Protein AF-0000000079812192 (afdb_homodimer)

Secondary structure (DSSP, 8-state):
--HHHHHHHHHHHHHT-HHHHHHHHHTT--TT---GGGG--HHHHHHHHT-HHHHHHHHHTT--TT--BTTTTB-HHHHHHHTT-HHHHHHHHHTT---S-------THHHHS--/--HHHHHHHHHHHHHT-HHHHHHHHHTT--TT---GGGG--HHHHHHHHT-HHHHHHHHHTT--TT--BTTTTB-HHHHHHHTT-HHHHHHHHHTT-----------THHHHS--

InterPro domains:
  IPR002110 Ankyrin repeat [PF12796] (9-97)
  IPR002110 Ankyrin repeat [PS50088] (41-70)
  IPR002110 Ankyrin repeat [PS50088] (72-97)
  IPR002110 Ankyrin repeat [SM00248] (4-33)
  IPR002110 Ankyrin repeat [SM00248] (38-67)
  IPR002110 Ankyrin repeat [SM00248] (72-102)
  IPR036770 Ankyrin repeat-containing domain superfamily [G3DSA:1.25.40.20] (6-108)
  IPR036770 Ankyrin repeat-containing domain superfamily [SSF48403] (5-97)

Sequence (230 aa):
MSAGDWKDLYAAASAGDLARVRYHISAGVDPNYQHPEVLCTPLVASLVQGHDAVARYLLEHGADPHLLSEFDGLTPLQAALRHGRGELAALLRSRGARDVPPPRRVAAWRRWLPLMSAGDWKDLYAAASAGDLARVRYHISAGVDPNYQHPEVLCTPLVASLVQGHDAVARYLLEHGADPHLLSEFDGLTPLQAALRHGRGELAALLRSRGARDVPPPRRVAAWRRWLPL

Solvent-accessible surface area (backbone atoms only — not comparable to full-atom values): 12339 Å² total; per-residue (Å²): 139,56,74,69,49,46,54,52,31,34,51,22,24,54,67,47,37,49,70,54,32,50,51,37,48,73,71,62,44,60,58,67,56,51,50,52,73,25,31,40,28,31,52,39,40,5,37,66,66,62,22,60,70,40,30,52,50,35,55,73,66,70,35,58,55,65,53,62,13,49,49,74,70,30,30,36,39,46,30,14,58,74,63,65,33,61,69,59,31,51,51,31,43,76,71,64,32,62,90,54,84,64,71,78,72,64,57,65,55,62,72,68,45,77,128,138,56,74,68,51,43,54,52,30,34,52,22,24,54,67,47,38,49,69,54,32,52,50,37,49,74,71,62,45,60,57,67,55,49,49,55,72,24,32,41,28,33,51,39,40,5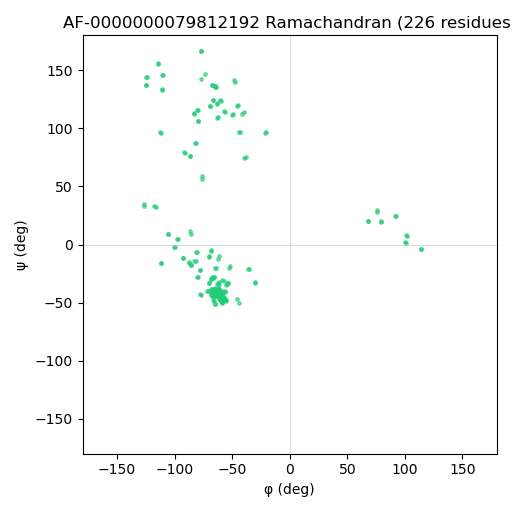,37,65,66,64,22,60,70,40,30,52,49,36,55,74,66,70,34,57,53,65,53,60,12,50,50,75,70,28,31,37,40,47,29,15,59,75,62,65,34,62,70,60,31,51,52,30,42,74,72,65,34,64,91,54,83,66,70,77,72,62,58,64,54,63,70,68,45,77,127

Organism: NCBI:txid164759

Nearest PDB structures (foldseek):
  4g8k-assembly1_A  TM=5.930E-01  e=9.928E-04  Homo sapiens
  4g8l-assembly4_D  TM=5.914E-01  e=1.412E-03  Homo sapiens
  4g8l-assembly2_B  TM=5.915E-01  e=2.009E-03  Homo sapiens
  4g8l-assembly3_C  TM=5.915E-01  e=2.396E-03  Homo sapiens
  4g8l-assembly1_A  TM=5.914E-01  e=2.857E-03  Homo sapiens

Structure (mmCIF, N/CA/C/O backbone):
data_AF-0000000079812192-model_v1
#
loop_
_entity.id
_entity.type
_entity.pdbx_description
1 polymer 'Ankyrin repeat protein'
#
loop_
_atom_site.group_PDB
_atom_site.id
_atom_site.type_symbol
_atom_site.label_atom_id
_atom_site.label_alt_id
_atom_site.label_comp_id
_atom_site.label_asym_id
_atom_site.label_entity_id
_atom_site.label_seq_id
_atom_site.pdbx_PDB_ins_code
_atom_site.Cartn_x
_atom_site.Cartn_y
_atom_site.Cartn_z
_atom_site.occupancy
_atom_site.B_iso_or_equiv
_atom_site.auth_seq_id
_atom_site.auth_comp_id
_atom_site.auth_asym_id
_atom_site.auth_atom_id
_atom_site.pdbx_PDB_model_num
ATOM 1 N N . MET A 1 1 ? -9.969 -12.516 11.672 1 35.56 1 MET A N 1
ATOM 2 C CA . MET A 1 1 ? -8.797 -13.102 11.031 1 35.56 1 MET A CA 1
ATOM 3 C C . MET A 1 1 ? -7.836 -12.023 10.555 1 35.56 1 MET A C 1
ATOM 5 O O . MET A 1 1 ? -8.156 -11.258 9.633 1 35.56 1 MET A O 1
ATOM 9 N N . SER A 1 2 ? -6.879 -11.562 11.398 1 48.31 2 SER A N 1
ATOM 10 C CA . SER A 1 2 ? -6.16 -10.305 11.562 1 48.31 2 SER A CA 1
ATOM 11 C C . SER A 1 2 ? -5.121 -10.117 10.461 1 48.31 2 SER A C 1
ATOM 13 O O . SER A 1 2 ? -4.73 -11.086 9.797 1 48.31 2 SER A O 1
ATOM 15 N N . ALA A 1 3 ? -4.855 -8.867 10.016 1 53.5 3 ALA A N 1
ATOM 16 C CA . ALA A 1 3 ? -3.748 -8.359 9.203 1 53.5 3 ALA A CA 1
ATOM 17 C C . ALA A 1 3 ? -2.479 -9.172 9.445 1 53.5 3 ALA A C 1
ATOM 19 O O . ALA A 1 3 ? -1.693 -9.398 8.523 1 53.5 3 ALA A O 1
ATOM 20 N N . GLY A 1 4 ? -2.334 -9.664 10.672 1 59.69 4 GLY A N 1
ATOM 21 C CA . GLY A 1 4 ? -1.23 -10.531 11.039 1 59.69 4 GLY A CA 1
ATOM 22 C C . GLY A 1 4 ? -1.162 -11.797 10.203 1 59.69 4 GLY A C 1
ATOM 23 O O . GLY A 1 4 ? -0.085 -12.188 9.75 1 59.69 4 GLY A O 1
ATOM 24 N N . ASP A 1 5 ? -2.348 -12.281 9.734 1 80.75 5 ASP A N 1
ATOM 25 C CA . ASP A 1 5 ? -2.41 -13.555 9.016 1 80.75 5 ASP A CA 1
ATOM 26 C C . ASP A 1 5 ? -1.997 -13.375 7.559 1 80.75 5 ASP A C 1
ATOM 28 O O . ASP A 1 5 ? -1.234 -14.188 7.023 1 80.75 5 ASP A O 1
ATOM 32 N N . TRP A 1 6 ? -2.219 -12.289 7.137 1 80.38 6 TRP A N 1
ATOM 33 C CA . TRP A 1 6 ? -1.867 -12.07 5.738 1 80.38 6 TRP A CA 1
ATOM 34 C C . TRP A 1 6 ? -0.365 -11.859 5.582 1 80.38 6 TRP A C 1
ATOM 36 O O . TRP A 1 6 ? 0.247 -12.383 4.645 1 80.38 6 TRP A O 1
ATOM 46 N N . LYS A 1 7 ? 0.157 -11.07 6.527 1 81.56 7 LYS A N 1
ATOM 47 C CA . LYS A 1 7 ? 1.595 -10.82 6.484 1 81.56 7 LYS A CA 1
ATOM 48 C C . LYS A 1 7 ? 2.383 -12.125 6.52 1 81.56 7 LYS A C 1
ATOM 50 O O . LYS A 1 7 ? 3.379 -12.281 5.809 1 81.56 7 LYS A O 1
ATOM 55 N N . ASP A 1 8 ? 1.913 -12.969 7.301 1 87.94 8 ASP A N 1
ATOM 56 C CA . ASP A 1 8 ? 2.557 -14.273 7.395 1 87.94 8 ASP A CA 1
ATOM 57 C C . ASP A 1 8 ? 2.373 -15.07 6.102 1 87.94 8 ASP A C 1
ATOM 59 O O . ASP A 1 8 ? 3.291 -15.758 5.656 1 87.94 8 ASP A O 1
ATOM 63 N N . LEU A 1 9 ? 1.203 -15.031 5.527 1 91.94 9 LEU A N 1
ATOM 64 C CA . LEU A 1 9 ? 0.955 -15.688 4.25 1 91.94 9 LEU A CA 1
ATOM 65 C C . LEU A 1 9 ? 1.871 -15.133 3.164 1 91.94 9 LEU A C 1
ATOM 67 O O . LEU A 1 9 ? 2.484 -15.898 2.414 1 91.94 9 LEU A O 1
ATOM 71 N N . TYR A 1 10 ? 1.951 -13.789 3.166 1 89.19 10 TYR A N 1
ATOM 72 C CA . TYR A 1 10 ? 2.811 -13.156 2.172 1 89.19 10 TYR A CA 1
ATOM 73 C C . TYR A 1 10 ? 4.262 -13.594 2.35 1 89.19 10 TYR A C 1
ATOM 75 O O . TYR A 1 10 ? 4.93 -13.953 1.377 1 89.19 10 TYR A O 1
ATOM 83 N N . ALA A 1 11 ? 4.738 -13.57 3.537 1 89.38 11 ALA A N 1
ATOM 84 C CA . ALA A 1 11 ? 6.105 -13.992 3.836 1 89.38 11 ALA A CA 1
ATOM 85 C C . ALA A 1 11 ? 6.336 -15.438 3.402 1 89.38 11 ALA A C 1
ATOM 87 O O . ALA A 1 11 ? 7.375 -15.758 2.814 1 89.38 11 ALA A O 1
ATOM 88 N N . ALA A 1 12 ? 5.457 -16.297 3.682 1 95.88 12 ALA A N 1
ATOM 89 C CA . ALA A 1 12 ? 5.551 -17.703 3.299 1 95.88 12 ALA A CA 1
ATOM 90 C C . ALA A 1 12 ? 5.617 -17.844 1.781 1 95.88 12 ALA A C 1
ATOM 92 O O . ALA A 1 12 ? 6.441 -18.609 1.262 1 95.88 12 ALA A O 1
ATOM 93 N N . ALA A 1 13 ? 4.77 -17.141 1.099 1 96.12 13 ALA A N 1
ATOM 94 C CA . ALA A 1 13 ? 4.73 -17.188 -0.361 1 96.12 13 ALA A CA 1
ATOM 95 C C . ALA A 1 13 ? 6.035 -16.672 -0.964 1 96.12 13 ALA A C 1
ATOM 97 O O . ALA A 1 13 ? 6.566 -17.266 -1.907 1 96.12 13 ALA A O 1
ATOM 98 N N . SER A 1 14 ? 6.5 -15.609 -0.385 1 93.44 14 SER A N 1
ATOM 99 C CA . SER A 1 14 ? 7.742 -15.008 -0.854 1 93.44 14 SER A CA 1
ATOM 100 C C . SER A 1 14 ? 8.93 -15.938 -0.624 1 93.44 14 SER A C 1
ATOM 102 O O . SER A 1 14 ? 9.883 -15.945 -1.408 1 93.44 14 SER A O 1
ATOM 104 N N . ALA A 1 15 ? 8.781 -16.734 0.373 1 95.69 15 ALA A N 1
ATOM 105 C CA . ALA A 1 15 ? 9.859 -17.641 0.746 1 95.69 15 ALA A CA 1
ATOM 106 C C . ALA A 1 15 ? 9.703 -19 0.061 1 95.69 15 ALA A C 1
ATOM 108 O O . ALA A 1 15 ? 10.602 -19.844 0.128 1 95.69 15 ALA A O 1
ATOM 109 N N . GLY A 1 16 ? 8.633 -19.203 -0.483 1 97.38 16 GLY A N 1
ATOM 110 C CA . GLY A 1 16 ? 8.367 -20.469 -1.131 1 97.38 16 GLY A CA 1
ATOM 111 C C . GLY A 1 16 ? 7.992 -21.578 -0.154 1 97.38 16 GLY A C 1
ATOM 112 O O . GLY A 1 16 ? 8.172 -22.766 -0.448 1 97.38 16 GLY A O 1
ATOM 113 N N . ASP A 1 17 ? 7.578 -21.219 0.995 1 97.81 17 ASP A N 1
ATOM 114 C CA . ASP A 1 17 ? 7.168 -22.188 2.008 1 97.81 17 ASP A CA 1
ATOM 115 C C . ASP A 1 17 ? 5.734 -22.656 1.771 1 97.81 17 ASP A C 1
ATOM 117 O O . ASP A 1 17 ? 4.801 -22.156 2.404 1 97.81 17 ASP A O 1
ATOM 121 N N . LEU A 1 18 ? 5.602 -23.688 0.956 1 98.38 18 LEU A N 1
ATOM 122 C CA . LEU A 1 18 ? 4.285 -24.156 0.546 1 98.38 18 LEU A CA 1
ATOM 123 C C . LEU A 1 18 ? 3.482 -24.641 1.749 1 98.38 18 LEU A C 1
ATOM 125 O O . LEU A 1 18 ? 2.271 -24.422 1.823 1 98.38 18 LEU A O 1
ATOM 129 N N . ALA A 1 19 ? 4.156 -25.297 2.686 1 98.25 19 ALA A N 1
ATOM 130 C CA . ALA A 1 19 ? 3.471 -25.812 3.869 1 98.25 19 ALA A CA 1
ATOM 131 C C . ALA A 1 19 ? 2.82 -24.688 4.66 1 98.25 19 ALA A C 1
ATOM 133 O O . ALA A 1 19 ? 1.667 -24.797 5.082 1 98.25 19 ALA A O 1
ATOM 134 N N . ARG A 1 20 ? 3.451 -23.656 4.828 1 97.69 20 ARG A N 1
ATOM 135 C CA . ARG A 1 20 ? 2.918 -22.516 5.559 1 97.69 20 ARG A CA 1
ATOM 136 C C . ARG A 1 20 ? 1.834 -21.812 4.754 1 97.69 20 ARG A C 1
ATOM 138 O O . ARG A 1 20 ? 0.849 -21.328 5.316 1 97.69 20 ARG A O 1
ATOM 145 N N . VAL A 1 21 ? 2.01 -21.672 3.484 1 97.81 21 VAL A N 1
ATOM 146 C CA . VAL A 1 21 ? 0.978 -21.094 2.629 1 97.81 21 VAL A CA 1
ATOM 147 C C . VAL A 1 21 ? -0.31 -21.906 2.756 1 97.81 21 VAL A C 1
ATOM 149 O O . VAL A 1 21 ? -1.388 -21.344 2.961 1 97.81 21 VAL A O 1
ATOM 152 N N . ARG A 1 22 ? -0.156 -23.25 2.699 1 97.81 22 ARG A N 1
ATOM 153 C CA . ARG A 1 22 ? -1.307 -24.141 2.844 1 97.81 22 ARG A CA 1
ATOM 154 C C . ARG A 1 22 ? -2.006 -23.906 4.18 1 97.81 22 ARG A C 1
ATOM 156 O O . ARG A 1 22 ? -3.234 -23.859 4.242 1 97.81 22 ARG A O 1
ATOM 163 N N . TYR A 1 23 ? -1.267 -23.797 5.168 1 96.94 23 TYR A N 1
ATOM 164 C CA . TYR A 1 23 ? -1.799 -23.578 6.508 1 96.94 23 TYR A CA 1
ATOM 165 C C . TYR A 1 23 ? -2.637 -22.297 6.559 1 96.94 23 TYR A C 1
ATOM 167 O O . TYR A 1 23 ? -3.781 -22.328 7.02 1 96.94 23 TYR A O 1
ATOM 175 N N . HIS A 1 24 ? -2.146 -21.203 6.066 1 96.5 24 HIS A N 1
ATOM 176 C CA . HIS A 1 24 ? -2.824 -19.906 6.137 1 96.5 24 HIS A CA 1
ATOM 177 C C . HIS A 1 24 ? -4.086 -19.906 5.277 1 96.5 24 HIS A C 1
ATOM 179 O O . HIS A 1 24 ? -5.113 -19.359 5.684 1 96.5 24 HIS A O 1
ATOM 185 N N . ILE A 1 25 ? -4.039 -20.547 4.094 1 96.19 25 ILE A N 1
ATOM 186 C CA . ILE A 1 25 ? -5.207 -20.594 3.217 1 96.19 25 ILE A CA 1
ATOM 187 C C . ILE A 1 25 ? -6.301 -21.438 3.871 1 96.19 25 ILE A C 1
ATOM 189 O O . ILE A 1 25 ? -7.465 -21.047 3.898 1 96.19 25 ILE A O 1
ATOM 193 N N . SER A 1 26 ? -5.828 -22.5 4.434 1 95.56 26 SER A N 1
ATOM 194 C CA . SER A 1 26 ? -6.781 -23.391 5.09 1 95.56 26 SER A CA 1
ATOM 195 C C . SER A 1 26 ? -7.402 -22.734 6.316 1 95.56 26 SER A C 1
ATOM 197 O O . SER A 1 26 ? -8.539 -23.031 6.676 1 95.56 26 SER A O 1
ATOM 199 N N . ALA A 1 27 ? -6.668 -21.844 6.902 1 95.06 27 ALA A N 1
ATOM 200 C CA . ALA A 1 27 ? -7.129 -21.109 8.078 1 95.06 27 ALA A CA 1
ATOM 201 C C . ALA A 1 27 ? -8.039 -19.953 7.691 1 95.06 27 ALA A C 1
ATOM 203 O O . ALA A 1 27 ? -8.562 -19.25 8.555 1 95.06 27 ALA A O 1
ATOM 204 N N . GLY A 1 28 ? -8.164 -19.719 6.391 1 94 28 GLY A N 1
ATOM 205 C CA . GLY A 1 28 ? -9.141 -18.75 5.918 1 94 28 GLY A CA 1
ATOM 206 C C . GLY A 1 28 ? -8.523 -17.406 5.562 1 94 28 GLY A C 1
ATOM 207 O O . GLY A 1 28 ? -9.234 -16.438 5.316 1 94 28 GLY A O 1
ATOM 208 N N . VAL A 1 29 ? -7.254 -17.344 5.57 1 91.62 29 VAL A N 1
ATOM 209 C CA . VAL A 1 29 ? -6.602 -16.094 5.184 1 91.62 29 VAL A CA 1
ATOM 210 C C . VAL A 1 29 ? -6.898 -15.789 3.717 1 91.62 29 VAL A C 1
ATOM 212 O O . VAL A 1 29 ? -6.777 -16.672 2.857 1 91.62 29 VAL A O 1
ATOM 215 N N . ASP A 1 30 ? -7.242 -14.516 3.381 1 88.81 30 ASP A N 1
ATOM 216 C CA . ASP A 1 30 ? -7.547 -14.094 2.02 1 88.81 30 ASP A CA 1
ATOM 217 C C . ASP A 1 30 ? -6.27 -13.773 1.245 1 88.81 30 ASP A C 1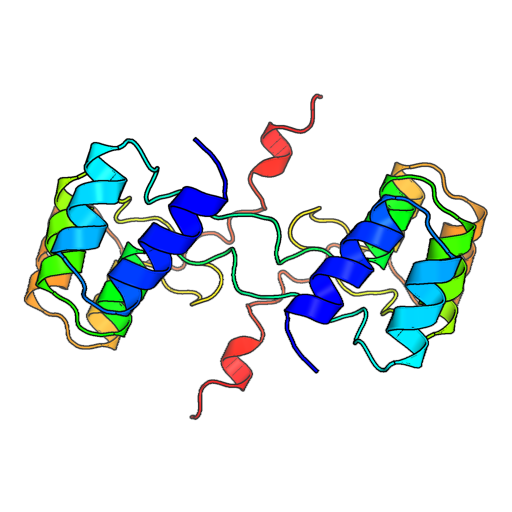
ATOM 219 O O . ASP A 1 30 ? -5.574 -12.805 1.56 1 88.81 30 ASP A O 1
ATOM 223 N N . PRO A 1 31 ? -5.945 -14.539 0.267 1 92 31 PRO A N 1
ATOM 224 C CA . PRO A 1 31 ? -4.711 -14.281 -0.481 1 92 31 PRO A CA 1
ATOM 225 C C . PRO A 1 31 ? -4.789 -13.016 -1.33 1 92 31 PRO A C 1
ATOM 227 O O . PRO A 1 31 ? -3.773 -12.555 -1.856 1 92 31 PRO A O 1
ATOM 230 N N . ASN A 1 32 ? -5.957 -12.43 -1.466 1 87.94 32 ASN A N 1
ATOM 231 C CA . ASN A 1 32 ? -6.145 -11.25 -2.305 1 87.94 32 ASN A CA 1
ATOM 232 C C . ASN A 1 32 ? -6.188 -9.977 -1.475 1 87.94 32 ASN A C 1
ATOM 234 O O . ASN A 1 32 ? -6.363 -8.883 -2.018 1 87.94 32 ASN A O 1
ATOM 238 N N . TYR A 1 33 ? -6.094 -10.227 -0.197 1 79 33 TYR A N 1
ATOM 239 C CA . TYR A 1 33 ? -6.086 -9.062 0.683 1 79 33 TYR A CA 1
ATOM 240 C C . TYR A 1 33 ? -4.871 -8.188 0.418 1 79 33 TYR A C 1
ATOM 242 O O . TYR A 1 33 ? -3.756 -8.688 0.255 1 79 33 TYR A O 1
ATOM 250 N N . GLN A 1 34 ? -5.031 -6.957 0.081 1 70.25 34 GLN A N 1
ATOM 251 C CA . GLN A 1 34 ? -3.967 -5.965 -0.024 1 70.25 34 GLN A CA 1
ATOM 252 C C . GLN A 1 34 ? -4.105 -4.891 1.05 1 70.25 34 GLN A C 1
ATOM 254 O O . GLN A 1 34 ? -5.051 -4.098 1.021 1 70.25 34 GLN A O 1
ATOM 259 N N . HIS A 1 35 ? -3.332 -5.18 2.066 1 57.72 35 HIS A N 1
ATOM 260 C CA . HIS A 1 35 ? -3.436 -4.27 3.203 1 57.72 35 HIS A CA 1
ATOM 261 C C . HIS A 1 35 ? -3.141 -2.834 2.787 1 57.72 35 HIS A C 1
ATOM 263 O O . HIS A 1 35 ? -2.129 -2.566 2.135 1 57.72 35 HIS A O 1
ATOM 269 N N . PRO A 1 36 ? -4.125 -1.995 2.877 1 51.78 36 PRO A N 1
ATOM 270 C CA . PRO A 1 36 ? -3.973 -0.584 2.514 1 51.78 36 PRO A CA 1
ATOM 271 C C . PRO A 1 36 ? -2.947 0.141 3.381 1 51.78 36 PRO A C 1
ATOM 273 O O . PRO A 1 36 ? -2.562 1.272 3.074 1 51.78 36 PRO A O 1
ATOM 276 N N . GLU A 1 37 ? -2.59 -0.527 4.426 1 49.88 37 GLU A N 1
ATOM 277 C CA . GLU A 1 37 ? -1.915 0.327 5.398 1 49.88 37 GLU A CA 1
ATOM 278 C C . GLU A 1 37 ? -0.881 1.223 4.723 1 49.88 37 GLU A C 1
ATOM 280 O O . GLU A 1 37 ? -0.742 2.396 5.074 1 49.88 37 GLU A O 1
ATOM 285 N N . VAL A 1 38 ? -0.004 0.677 3.814 1 53.16 38 VAL A N 1
ATOM 286 C CA . VAL A 1 38 ? 1.339 1.219 3.631 1 53.16 38 VAL A CA 1
ATOM 287 C C . VAL A 1 38 ? 1.3 2.373 2.633 1 53.16 38 VAL A C 1
ATOM 289 O O . VAL A 1 38 ? 2.289 3.09 2.465 1 53.16 38 VAL A O 1
ATOM 292 N N . LEU A 1 39 ? 0.104 2.795 2.271 1 65.69 39 LEU A N 1
ATOM 293 C CA . LEU A 1 39 ? 0.185 3.873 1.292 1 65.69 39 LEU A CA 1
ATOM 294 C C . LEU A 1 39 ? -0.428 5.156 1.844 1 65.69 39 LEU A C 1
ATOM 296 O O . LEU A 1 39 ? -0.996 5.949 1.092 1 65.69 39 LEU A O 1
ATOM 300 N N . CYS A 1 40 ? -0.226 5.273 3.236 1 76.56 40 CYS A N 1
ATOM 301 C CA . CYS A 1 40 ? -0.717 6.496 3.861 1 76.56 40 CYS A CA 1
ATOM 302 C C . CYS A 1 40 ? 0.436 7.332 4.406 1 76.56 40 CYS A C 1
ATOM 304 O O . CYS A 1 40 ? 1.497 6.793 4.73 1 76.56 40 CYS A O 1
ATOM 306 N N . THR A 1 41 ? 0.167 8.602 4.523 1 87.44 41 THR A N 1
ATOM 307 C CA . THR A 1 41 ? 1.155 9.469 5.156 1 87.44 41 THR A CA 1
ATOM 308 C C . THR A 1 41 ? 0.65 9.969 6.508 1 87.44 41 THR A C 1
ATOM 310 O O . THR A 1 41 ? -0.541 10.242 6.664 1 87.44 41 THR A O 1
ATOM 313 N N . PRO A 1 42 ? 1.561 10.125 7.434 1 92.5 42 PRO A N 1
ATOM 314 C CA . PRO A 1 42 ? 1.168 10.727 8.711 1 92.5 42 PRO A CA 1
ATOM 315 C C . PRO A 1 42 ? 0.457 12.07 8.539 1 92.5 42 PRO A C 1
ATOM 317 O O . PRO A 1 42 ? -0.469 12.383 9.297 1 92.5 42 PRO A O 1
ATOM 320 N N . LEU A 1 43 ? 0.79 12.859 7.562 1 96.12 43 LEU A N 1
ATOM 321 C CA . LEU A 1 43 ? 0.181 14.164 7.336 1 96.12 43 LEU A CA 1
ATOM 322 C C . LEU A 1 43 ? -1.299 14.023 6.996 1 96.12 43 LEU A C 1
ATOM 324 O O . LEU A 1 43 ? -2.15 14.625 7.656 1 96.12 43 LEU A O 1
ATOM 328 N N . VAL A 1 44 ? -1.548 13.18 6.043 1 94.12 44 VAL A N 1
ATOM 329 C CA . VAL A 1 44 ? -2.941 13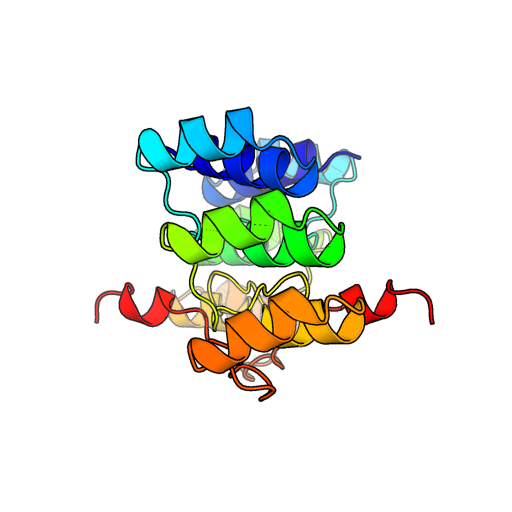.016 5.641 1 94.12 44 VAL A CA 1
ATOM 330 C C . VAL A 1 44 ? -3.738 12.398 6.785 1 94.12 44 VAL A C 1
ATOM 332 O O . VAL A 1 44 ? -4.871 12.805 7.055 1 94.12 44 VAL A O 1
ATOM 335 N N . ALA A 1 45 ? -3.143 11.453 7.418 1 92.44 45 ALA A N 1
ATOM 336 C CA . ALA A 1 45 ? -3.814 10.844 8.562 1 92.44 45 ALA A CA 1
ATOM 337 C C . ALA A 1 45 ? -4.199 11.906 9.594 1 92.44 45 ALA A C 1
ATOM 339 O O . ALA A 1 45 ? -5.316 11.898 10.109 1 92.44 45 ALA A O 1
ATOM 340 N N . SER A 1 46 ? -3.318 12.789 9.961 1 97 46 SER A N 1
ATOM 341 C CA . SER A 1 46 ? -3.578 13.844 10.938 1 97 46 SER A CA 1
ATOM 342 C C . SER A 1 46 ? -4.68 14.781 10.461 1 97 46 SER A C 1
ATOM 344 O O . SER A 1 46 ? -5.516 15.227 11.25 1 97 46 SER A O 1
ATOM 346 N N . LEU A 1 47 ? -4.738 15.094 9.18 1 97 47 LEU A N 1
ATOM 347 C CA . LEU A 1 47 ? -5.738 15.984 8.594 1 97 47 LEU A CA 1
ATOM 348 C C . LEU A 1 47 ? -7.125 15.352 8.641 1 97 47 LEU A C 1
ATOM 350 O O . LEU A 1 47 ? -8.102 16.016 8.992 1 97 47 LEU A O 1
ATOM 354 N N . VAL A 1 48 ? -7.105 14.133 8.297 1 94.69 48 VAL A N 1
ATOM 355 C CA . VAL A 1 48 ? -8.367 13.398 8.258 1 94.69 48 VAL A CA 1
ATOM 356 C C . VAL A 1 48 ? -8.938 13.281 9.664 1 94.69 48 VAL A C 1
ATOM 358 O O . VAL A 1 48 ? -10.148 13.445 9.867 1 94.69 48 VAL A O 1
ATOM 361 N N . GLN A 1 49 ? -8.062 13.07 10.633 1 95.25 49 GLN A N 1
ATOM 362 C CA . GLN A 1 49 ? -8.492 12.82 12.008 1 95.25 49 GLN A CA 1
ATOM 363 C C . GLN A 1 49 ? -8.719 14.125 12.766 1 95.25 49 GLN A C 1
ATOM 365 O O . GLN A 1 49 ? -9.289 14.125 13.859 1 95.25 49 GLN A O 1
ATOM 370 N N . GLY A 1 50 ? -8.164 15.219 12.242 1 96.44 50 GLY A N 1
ATOM 371 C CA . GLY A 1 50 ? -8.406 16.516 12.852 1 96.44 50 GLY A CA 1
ATOM 372 C C . GLY A 1 50 ? -7.355 16.891 13.891 1 96.44 50 GLY A C 1
ATOM 373 O O . GLY A 1 50 ? -7.652 17.609 14.844 1 96.44 50 GLY A O 1
ATOM 374 N N . HIS A 1 51 ? -6.23 16.359 13.789 1 97.94 51 HIS A N 1
ATOM 375 C CA . HIS A 1 51 ? -5.121 16.719 14.672 1 97.94 51 HIS A CA 1
ATOM 376 C C . HIS A 1 51 ? -4.281 17.844 14.078 1 97.94 51 HIS A C 1
ATOM 378 O O . HIS A 1 51 ? -3.189 17.594 13.555 1 97.94 51 HIS A O 1
ATOM 384 N N . ASP A 1 52 ? -4.801 19.047 14.234 1 97.94 52 ASP A N 1
ATOM 385 C CA . ASP A 1 52 ? -4.238 20.203 13.555 1 97.94 52 ASP A CA 1
ATOM 386 C C . ASP A 1 52 ? -2.807 20.469 14.016 1 97.94 52 ASP A C 1
ATOM 388 O O . ASP A 1 52 ? -1.941 20.812 13.203 1 97.94 52 ASP A O 1
ATOM 392 N N . ALA A 1 53 ? -2.609 20.328 15.281 1 98.38 53 ALA A N 1
ATOM 393 C CA . ALA A 1 53 ? -1.269 20.578 15.805 1 98.38 53 ALA A CA 1
ATOM 394 C C . ALA A 1 53 ? -0.254 19.609 15.203 1 98.38 53 ALA A C 1
ATOM 396 O O . ALA A 1 53 ? 0.867 20 14.867 1 98.38 53 ALA A O 1
ATOM 397 N N . VAL A 1 54 ? -0.661 18.406 15.086 1 98.69 54 VAL A N 1
ATOM 398 C CA . VAL A 1 54 ? 0.208 17.406 14.492 1 98.69 54 VAL A CA 1
ATOM 399 C C . VAL A 1 54 ? 0.444 17.719 13.023 1 98.69 54 VAL A C 1
ATOM 401 O O . VAL A 1 54 ? 1.582 17.688 12.547 1 98.69 54 VAL A O 1
ATOM 404 N N . ALA A 1 55 ? -0.588 18 12.297 1 98.5 55 ALA A N 1
ATOM 405 C CA . ALA A 1 55 ? -0.473 18.328 10.883 1 98.5 55 ALA A CA 1
ATOM 406 C C . ALA A 1 55 ? 0.473 19.516 10.664 1 98.5 55 ALA A C 1
ATOM 408 O O . ALA A 1 55 ? 1.341 19.469 9.789 1 98.5 55 ALA A O 1
ATOM 409 N N . ARG A 1 56 ? 0.286 20.516 11.422 1 98.19 56 ARG A N 1
ATOM 410 C CA . ARG A 1 56 ? 1.139 21.703 11.312 1 98.19 56 ARG A CA 1
ATOM 411 C C . ARG A 1 56 ? 2.6 21.344 11.578 1 98.19 56 ARG A C 1
ATOM 413 O O . ARG A 1 56 ? 3.488 21.766 10.828 1 98.19 56 ARG A O 1
ATOM 420 N N . TYR A 1 57 ? 2.803 20.641 12.617 1 98.38 57 TYR A N 1
ATOM 421 C CA . TYR A 1 57 ? 4.164 20.234 12.961 1 98.38 57 TYR A CA 1
ATOM 422 C C . TYR A 1 57 ? 4.805 19.438 11.836 1 98.38 57 TYR A C 1
ATOM 424 O O . TYR A 1 57 ? 5.953 19.688 11.461 1 98.38 57 TYR A O 1
ATOM 432 N N . LEU A 1 58 ? 4.117 18.516 11.305 1 98.06 58 LEU A N 1
ATOM 433 C CA . LEU A 1 58 ? 4.637 17.703 10.211 1 98.06 58 LEU A CA 1
ATOM 434 C C . LEU A 1 58 ? 4.977 18.562 9 1 98.06 58 LEU A C 1
ATOM 436 O O . LEU A 1 58 ? 6.027 18.375 8.383 1 98.06 58 LEU A O 1
ATOM 440 N N . LEU A 1 59 ? 4.137 19.484 8.68 1 97.19 59 LEU A N 1
ATOM 441 C CA . LEU A 1 59 ? 4.379 20.375 7.547 1 97.19 59 LEU A CA 1
ATOM 442 C C . LEU A 1 59 ? 5.637 21.203 7.77 1 97.19 59 LEU A C 1
ATOM 444 O O . LEU A 1 59 ? 6.387 21.469 6.828 1 97.19 59 LEU A O 1
ATOM 448 N N . GLU A 1 60 ? 5.836 21.484 8.961 1 96.69 60 GLU A N 1
ATOM 449 C CA . GLU A 1 60 ? 6.984 22.312 9.305 1 96.69 60 GLU A CA 1
ATOM 450 C C . GLU A 1 60 ? 8.266 21.5 9.383 1 96.69 60 GLU A C 1
ATOM 452 O O . GLU A 1 60 ? 9.367 22.047 9.359 1 96.69 60 GLU A O 1
ATOM 457 N N . HIS A 1 61 ? 8.094 20.234 9.422 1 96.81 61 HIS A N 1
ATOM 458 C CA . HIS A 1 61 ? 9.266 19.391 9.641 1 96.81 61 HIS A CA 1
ATOM 459 C C . HIS A 1 61 ? 9.391 18.312 8.562 1 96.81 61 HIS A C 1
ATOM 461 O O . HIS A 1 61 ? 9.695 17.156 8.867 1 96.81 61 HIS A O 1
ATOM 467 N N . GLY A 1 62 ? 9.008 18.609 7.414 1 94.56 62 GLY A N 1
ATOM 468 C CA . GLY A 1 62 ? 9.5 17.828 6.293 1 94.56 62 GLY A CA 1
ATOM 469 C C . GLY A 1 62 ? 8.414 17.031 5.602 1 94.56 62 GLY A C 1
ATOM 470 O O . GLY A 1 62 ? 8.656 16.391 4.578 1 94.56 62 GLY A O 1
ATOM 471 N N . ALA A 1 63 ? 7.219 17.078 6.121 1 96.12 63 ALA A N 1
ATOM 472 C CA . ALA A 1 63 ? 6.141 16.391 5.41 1 96.12 63 ALA A CA 1
ATOM 473 C C . ALA A 1 63 ? 5.84 17.062 4.078 1 96.12 63 ALA A C 1
ATOM 475 O O . ALA A 1 63 ? 5.797 18.297 4 1 96.12 63 ALA A O 1
ATOM 476 N N . ASP A 1 64 ? 5.641 16.234 3.062 1 93.62 64 ASP A N 1
ATOM 477 C CA . ASP A 1 64 ? 5.398 16.734 1.71 1 93.62 64 ASP A CA 1
ATOM 478 C C . ASP A 1 64 ? 3.941 17.156 1.533 1 93.62 64 ASP A C 1
ATOM 480 O O . ASP A 1 64 ? 3.033 16.328 1.619 1 93.62 64 ASP A O 1
ATOM 484 N N . PRO A 1 65 ? 3.742 18.422 1.296 1 95.25 65 PRO A N 1
ATOM 485 C CA . PRO A 1 65 ? 2.375 18.938 1.161 1 95.25 65 PRO A CA 1
ATOM 486 C C . PRO A 1 65 ? 1.679 18.422 -0.1 1 95.25 65 PRO A C 1
ATOM 488 O O . PRO A 1 65 ? 0.469 18.609 -0.257 1 95.25 65 PRO A O 1
ATOM 491 N N . HIS A 1 66 ? 2.391 17.688 -0.965 1 91.69 66 HIS A N 1
ATOM 492 C CA . HIS A 1 66 ? 1.842 17.266 -2.248 1 91.69 66 HIS A CA 1
ATOM 493 C C . HIS A 1 66 ? 1.628 15.758 -2.281 1 91.69 66 HIS A C 1
ATOM 495 O O . HIS A 1 66 ? 0.959 15.234 -3.18 1 91.69 66 HIS A O 1
ATOM 501 N N . LEU A 1 67 ? 2.24 15.102 -1.349 1 86.12 67 LEU A N 1
ATOM 502 C CA . LEU A 1 67 ? 2.324 13.641 -1.418 1 86.12 67 LEU A CA 1
ATOM 503 C C . LEU A 1 67 ? 0.958 13.008 -1.189 1 86.12 67 LEU A C 1
ATOM 505 O O . LEU A 1 67 ? 0.356 13.188 -0.128 1 86.12 67 LEU A O 1
ATOM 509 N N . LEU A 1 68 ? 0.541 12.297 -2.213 1 84.44 68 LEU A N 1
ATOM 510 C CA . LEU A 1 68 ? -0.703 11.539 -2.137 1 84.44 68 LEU A CA 1
ATOM 511 C C . LEU A 1 68 ? -0.584 10.406 -1.128 1 84.44 68 LEU A C 1
ATOM 513 O O . LEU A 1 68 ? 0.41 9.672 -1.122 1 84.44 68 LEU A O 1
ATOM 517 N N . SER A 1 69 ? -1.516 10.438 -0.197 1 83 69 SER A N 1
ATOM 518 C CA . SER A 1 69 ? -1.736 9.219 0.577 1 83 69 SER A CA 1
ATOM 519 C C . SER A 1 69 ? -2.584 8.219 -0.2 1 83 69 SER A C 1
ATOM 521 O O . SER A 1 69 ? -3.799 8.391 -0.321 1 83 69 SER A O 1
ATOM 523 N N . GLU A 1 70 ? -2.012 7.25 -0.664 1 72.19 70 GLU A N 1
ATOM 524 C CA . GLU A 1 70 ? -2.646 6.355 -1.627 1 72.19 70 GLU A CA 1
ATOM 525 C C . GLU A 1 70 ? -3.844 5.641 -1.008 1 72.19 70 GLU A C 1
ATOM 527 O O . GLU A 1 70 ? -4.863 5.438 -1.669 1 72.19 70 GLU A O 1
ATOM 532 N N . PHE A 1 71 ? -3.629 5.34 0.143 1 68.88 71 PHE A N 1
ATOM 533 C CA . PHE A 1 71 ? -4.707 4.625 0.816 1 68.88 71 PHE A CA 1
ATOM 534 C C . PHE A 1 71 ? -5.945 5.508 0.942 1 68.88 71 PHE A C 1
ATOM 536 O O . PHE A 1 71 ? -7.062 5.055 0.683 1 68.88 71 PHE A O 1
ATOM 543 N N . ASP A 1 72 ? -5.66 6.75 1.312 1 71.25 72 ASP A N 1
ATOM 544 C CA . ASP A 1 72 ? -6.773 7.68 1.484 1 71.25 72 ASP A CA 1
ATOM 545 C C . ASP A 1 72 ? -7.277 8.188 0.135 1 71.25 72 ASP A C 1
ATOM 547 O O . ASP A 1 72 ? -8.414 8.656 0.029 1 71.25 72 ASP A O 1
ATOM 551 N N . GLY A 1 73 ? -6.379 8.07 -0.812 1 76.38 73 GLY A N 1
ATOM 552 C CA . GLY A 1 73 ? -6.695 8.656 -2.104 1 76.38 73 GLY A CA 1
ATOM 553 C C . GLY A 1 73 ? -6.75 10.172 -2.068 1 76.38 73 GLY A C 1
ATOM 554 O O . GLY A 1 73 ? -7.477 10.789 -2.85 1 76.38 73 GLY A O 1
ATOM 555 N N . LEU A 1 74 ? -6.129 10.695 -1.068 1 86 74 LEU A N 1
ATOM 556 C CA . LEU A 1 74 ? -6.191 12.141 -0.858 1 86 74 LEU A CA 1
ATOM 557 C C . LEU A 1 74 ? -4.789 12.742 -0.789 1 86 74 LEU A C 1
ATOM 559 O O . LEU A 1 74 ? -3.893 12.156 -0.173 1 86 74 LEU A O 1
ATOM 563 N N . THR A 1 75 ? -4.711 13.781 -1.408 1 91 75 THR A N 1
ATOM 564 C CA . THR A 1 75 ? -3.582 14.641 -1.088 1 91 75 THR A CA 1
ATOM 565 C C . THR A 1 75 ? -3.824 15.391 0.22 1 91 75 THR A C 1
ATOM 567 O O . THR A 1 75 ? -4.957 15.445 0.707 1 91 75 THR A O 1
ATOM 570 N N . PRO A 1 76 ? -2.766 15.992 0.762 1 94.81 76 PRO A N 1
ATOM 571 C CA . PRO A 1 76 ? -2.969 16.781 1.98 1 94.81 76 PRO A CA 1
ATOM 572 C C . PRO A 1 76 ? -3.979 17.906 1.791 1 94.81 76 PRO A C 1
ATOM 574 O O . PRO A 1 76 ? -4.852 18.109 2.639 1 94.81 76 PRO A O 1
ATOM 577 N N . LEU A 1 77 ? -3.945 18.578 0.664 1 96 77 LEU A N 1
ATOM 578 C CA . LEU A 1 77 ? -4.879 19.672 0.421 1 96 77 LEU A CA 1
ATOM 579 C C . LEU A 1 77 ? -6.305 19.156 0.289 1 96 77 LEU A C 1
ATOM 581 O O . LEU A 1 77 ? -7.234 19.719 0.87 1 96 77 LEU A O 1
ATOM 585 N N . GLN A 1 78 ? -6.422 18.094 -0.425 1 94.12 78 GLN A N 1
ATOM 586 C CA . GLN A 1 78 ? -7.746 17.5 -0.559 1 94.12 78 GLN A CA 1
ATOM 587 C C . GLN A 1 78 ? -8.305 17.094 0.8 1 94.12 78 GLN A C 1
ATOM 589 O O . GLN A 1 78 ? -9.484 17.297 1.085 1 94.12 78 GLN A O 1
ATOM 594 N N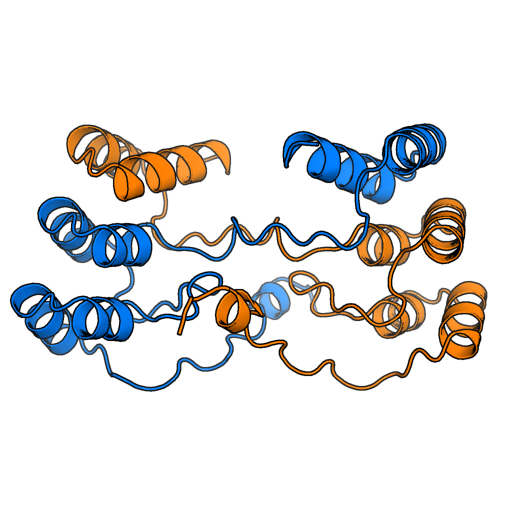 . ALA A 1 79 ? -7.5 16.469 1.58 1 94.19 79 ALA A N 1
ATOM 595 C CA . ALA A 1 79 ? -7.914 16.062 2.922 1 94.19 79 ALA A CA 1
ATOM 596 C C . ALA A 1 79 ? -8.336 17.266 3.754 1 94.19 79 ALA A C 1
ATOM 598 O O . ALA A 1 79 ? -9.383 17.25 4.402 1 94.19 79 ALA A O 1
ATOM 599 N N . ALA A 1 80 ? -7.551 18.312 3.752 1 97.25 80 ALA A N 1
ATOM 600 C CA . ALA A 1 80 ? -7.848 19.516 4.516 1 97.25 80 ALA A CA 1
ATOM 601 C C . ALA A 1 80 ? -9.188 20.109 4.094 1 97.25 80 ALA A C 1
ATOM 603 O O . ALA A 1 80 ? -10.008 20.484 4.941 1 97.25 80 ALA A O 1
ATOM 604 N N . LEU A 1 81 ? -9.352 20.188 2.814 1 95.75 81 LEU A N 1
ATOM 605 C CA . LEU A 1 81 ? -10.578 20.766 2.279 1 95.75 81 LEU A CA 1
ATOM 606 C C . LEU A 1 81 ? -11.789 19.906 2.607 1 95.75 81 LEU A C 1
ATOM 608 O O . LEU A 1 81 ? -12.82 20.406 3.057 1 95.75 81 LEU A O 1
ATOM 612 N N . ARG A 1 82 ? -11.602 18.688 2.414 1 93.94 82 ARG A N 1
ATOM 613 C CA . ARG A 1 82 ? -12.688 17.734 2.625 1 93.94 82 ARG A CA 1
ATOM 614 C C . ARG A 1 82 ? -13.156 17.75 4.078 1 93.94 82 ARG A C 1
ATOM 616 O O . ARG A 1 82 ? -14.344 17.594 4.355 1 93.94 82 ARG A O 1
ATOM 623 N N . HIS A 1 83 ? -12.219 17.953 4.934 1 95.88 83 HIS A N 1
ATOM 624 C CA . HIS A 1 83 ? -12.539 17.828 6.348 1 95.88 83 HIS A CA 1
ATOM 625 C C . HIS A 1 83 ? -12.617 19.203 7.012 1 95.88 83 HIS A C 1
ATOM 627 O O . HIS A 1 83 ? -12.578 19.312 8.234 1 95.88 83 HIS A O 1
ATOM 633 N N . GLY A 1 84 ? -12.578 20.281 6.25 1 96 84 GLY A N 1
ATOM 634 C CA . GLY A 1 84 ? -12.859 21.625 6.738 1 96 84 GLY A CA 1
ATOM 635 C C . GLY A 1 84 ? -11.727 22.219 7.555 1 96 84 GLY A C 1
ATOM 636 O O . GLY A 1 84 ? -11.961 22.938 8.531 1 96 84 GLY A O 1
ATOM 637 N N . ARG A 1 85 ? -10.594 21.812 7.242 1 96.44 85 ARG A N 1
ATOM 638 C CA . ARG A 1 85 ? -9.438 22.375 7.922 1 96.44 85 ARG A CA 1
ATOM 639 C C . ARG A 1 85 ? -8.961 23.641 7.227 1 96.44 85 ARG A C 1
ATOM 641 O O . ARG A 1 85 ? -7.895 23.656 6.605 1 96.44 85 ARG A O 1
ATOM 648 N N . GLY A 1 86 ? -9.672 24.75 7.414 1 96.94 86 GLY A N 1
ATOM 649 C CA . GLY A 1 86 ? -9.461 25.984 6.652 1 96.94 86 GLY A CA 1
ATOM 650 C C . GLY A 1 86 ? -8.062 26.531 6.793 1 96.94 86 GLY A C 1
ATOM 651 O O . GLY A 1 86 ? -7.418 26.875 5.797 1 96.94 86 GLY A O 1
ATOM 652 N N . GLU A 1 87 ? -7.602 26.656 8.016 1 97.56 87 GLU A N 1
ATOM 653 C CA . GLU A 1 87 ? -6.281 27.219 8.266 1 97.56 87 GLU A CA 1
ATOM 654 C C . GLU A 1 87 ? -5.184 26.344 7.66 1 97.56 87 GLU A C 1
ATOM 656 O O . GLU A 1 87 ? -4.223 26.875 7.086 1 97.56 87 GLU A O 1
ATOM 661 N N . LEU A 1 88 ? -5.352 25.109 7.844 1 98.19 88 LEU A N 1
ATOM 662 C CA . LEU A 1 88 ? -4.348 24.203 7.293 1 98.19 88 LEU A CA 1
ATOM 663 C C . LEU A 1 88 ? -4.414 24.172 5.77 1 98.19 88 LEU A C 1
ATOM 665 O O . LEU A 1 88 ? -3.389 24.031 5.102 1 98.19 88 LEU A O 1
ATOM 669 N N . ALA A 1 89 ? -5.605 24.328 5.16 1 97.75 89 ALA A N 1
ATOM 670 C CA . ALA A 1 89 ? -5.73 24.438 3.711 1 97.75 89 ALA A CA 1
ATOM 671 C C . ALA A 1 89 ? -4.977 25.656 3.186 1 97.75 89 ALA A C 1
ATOM 673 O O . ALA A 1 89 ? -4.273 25.578 2.178 1 97.75 89 ALA A O 1
ATOM 674 N N . ALA A 1 90 ? -5.125 26.672 3.904 1 97.75 90 ALA A N 1
ATOM 675 C CA . ALA A 1 90 ? -4.414 27.906 3.531 1 97.75 90 ALA A CA 1
ATOM 676 C C . ALA A 1 90 ? -2.904 27.703 3.617 1 97.75 90 ALA A C 1
ATOM 678 O O . ALA A 1 90 ? -2.166 28.141 2.729 1 97.75 90 ALA A O 1
ATOM 679 N N . LEU A 1 91 ? -2.518 27.047 4.668 1 97.38 91 LEU A N 1
ATOM 680 C CA . LEU A 1 91 ? -1.098 26.766 4.84 1 97.38 91 LEU A CA 1
ATOM 681 C C . LEU A 1 91 ? -0.585 25.875 3.715 1 97.38 91 LEU A C 1
ATOM 683 O O . LEU A 1 91 ? 0.477 26.125 3.143 1 97.38 91 LEU A O 1
ATOM 687 N N . LEU A 1 92 ? -1.3 24.891 3.391 1 97.88 92 LEU A N 1
ATOM 688 C CA . LEU A 1 92 ? -0.933 23.984 2.311 1 97.88 92 LEU A CA 1
ATOM 689 C C . LEU A 1 92 ? -0.835 24.719 0.984 1 97.88 92 LEU A C 1
ATOM 691 O O . LEU A 1 92 ? 0.112 24.516 0.221 1 97.88 92 LEU A O 1
ATOM 695 N N . ARG A 1 93 ? -1.708 25.609 0.719 1 96.5 93 ARG A N 1
ATOM 696 C CA . ARG A 1 93 ? -1.673 26.406 -0.505 1 96.5 93 ARG A CA 1
ATOM 697 C C . ARG A 1 93 ? -0.447 27.312 -0.535 1 96.5 93 ARG A C 1
ATOM 699 O O . ARG A 1 93 ? 0.176 27.484 -1.584 1 96.5 93 ARG A O 1
ATOM 706 N N . SER A 1 94 ? -0.199 27.797 0.569 1 96.5 94 SER A N 1
ATOM 707 C CA . SER A 1 94 ? 0.971 28.672 0.655 1 96.5 94 SER A CA 1
ATOM 708 C C . SER A 1 94 ? 2.254 27.891 0.367 1 96.5 94 SER A C 1
ATOM 710 O O . SER A 1 94 ? 3.268 28.484 -0.014 1 96.5 94 SER A O 1
ATOM 712 N N . ARG A 1 95 ? 2.172 26.609 0.512 1 95.25 95 ARG A N 1
ATOM 713 C CA . ARG A 1 95 ? 3.326 25.766 0.261 1 95.25 95 ARG A CA 1
ATOM 714 C C . ARG A 1 95 ? 3.262 25.156 -1.136 1 95.25 95 ARG A C 1
ATOM 716 O O . ARG A 1 95 ? 4.02 24.234 -1.452 1 95.25 95 ARG A O 1
ATOM 723 N N . GLY A 1 96 ? 2.295 25.562 -1.846 1 93.88 96 GLY A N 1
ATOM 724 C CA . GLY A 1 96 ? 2.256 25.203 -3.254 1 93.88 96 GLY A CA 1
ATOM 725 C C . GLY A 1 96 ? 1.311 24.062 -3.549 1 93.88 96 GLY A C 1
ATOM 726 O O . GLY A 1 96 ? 1.2 23.609 -4.695 1 93.88 96 GLY A O 1
ATOM 727 N N . ALA A 1 97 ? 0.66 23.594 -2.494 1 94.38 97 ALA A N 1
ATOM 728 C CA . ALA A 1 97 ? -0.28 22.5 -2.725 1 94.38 97 ALA A CA 1
ATOM 729 C C . ALA A 1 97 ? -1.443 22.953 -3.604 1 94.38 97 ALA A C 1
ATOM 731 O O . ALA A 1 97 ? -1.942 24.062 -3.455 1 94.38 97 ALA A O 1
ATOM 732 N N . ARG A 1 98 ? -1.762 22 -4.605 1 88.94 98 ARG A N 1
ATOM 733 C CA . ARG A 1 98 ? -2.881 22.266 -5.5 1 88.94 98 ARG A CA 1
ATOM 734 C C . ARG A 1 98 ? -3.9 21.141 -5.465 1 88.94 98 ARG A C 1
ATOM 736 O O . ARG A 1 98 ? -3.564 20 -5.121 1 88.94 98 ARG A O 1
ATOM 743 N N . ASP A 1 99 ? -5.07 21.578 -5.582 1 82.69 99 ASP A N 1
ATOM 744 C CA . ASP A 1 99 ? -6.148 20.594 -5.578 1 82.69 99 ASP A CA 1
ATOM 745 C C . ASP A 1 99 ? -6.238 19.859 -6.922 1 82.69 99 ASP A C 1
ATOM 747 O O . ASP A 1 99 ? -7.16 20.109 -7.707 1 82.69 99 ASP A O 1
ATOM 751 N N . VAL A 1 100 ? -5.188 19.281 -7.309 1 69.94 100 VAL A N 1
ATOM 752 C CA . VAL A 1 100 ? -5.203 18.516 -8.555 1 69.94 100 VAL A CA 1
ATOM 753 C C . VAL A 1 100 ? -5.07 17.016 -8.25 1 69.94 100 VAL A C 1
ATOM 755 O O . VAL A 1 100 ? -4.367 16.641 -7.312 1 69.94 100 VAL A O 1
ATOM 758 N N . PRO A 1 101 ? -5.879 16.234 -8.844 1 59.88 101 PRO A N 1
ATOM 759 C CA . PRO A 1 101 ? -5.691 14.805 -8.617 1 59.88 101 PRO A CA 1
ATOM 760 C C . PRO A 1 101 ? -4.246 14.359 -8.812 1 59.88 101 PRO A C 1
ATOM 762 O O . PRO A 1 101 ? -3.572 14.82 -9.742 1 59.88 101 PRO A O 1
ATOM 765 N N . PRO A 1 102 ? -3.662 13.977 -7.66 1 56.28 102 PRO A N 1
ATOM 766 C CA . PRO A 1 102 ? -2.281 13.531 -7.863 1 56.28 102 PRO A CA 1
ATOM 767 C C . PRO A 1 102 ? -2.141 12.539 -9.008 1 56.28 102 PRO A C 1
ATOM 769 O O . PRO A 1 102 ? -3.074 11.781 -9.297 1 56.28 102 PRO A O 1
ATOM 772 N N . PRO A 1 103 ? -0.996 12.773 -9.703 1 49.44 103 PRO A N 1
ATOM 773 C CA . PRO A 1 103 ? -0.81 11.695 -10.68 1 49.44 103 PRO A CA 1
ATOM 774 C C . PRO A 1 103 ? -0.712 10.32 -10.023 1 49.44 103 PRO A C 1
ATOM 776 O O . PRO A 1 103 ? -0.268 10.211 -8.875 1 49.44 103 PRO A O 1
ATOM 779 N N . ARG A 1 104 ? -1.479 9.516 -10.375 1 43.75 104 ARG A N 1
ATOM 780 C CA . ARG A 1 104 ? -1.286 8.148 -9.891 1 43.75 104 ARG A CA 1
ATOM 781 C C . ARG A 1 104 ? 0.195 7.793 -9.836 1 43.75 104 ARG A C 1
ATOM 783 O O . ARG A 1 104 ? 0.892 7.848 -10.852 1 43.75 104 ARG A O 1
ATOM 790 N N . ARG A 1 105 ? 0.91 8.328 -8.812 1 43.44 105 ARG A N 1
ATOM 791 C CA . ARG A 1 105 ? 2.309 7.914 -8.836 1 43.44 105 ARG A CA 1
ATOM 792 C C . ARG A 1 105 ? 2.43 6.422 -9.125 1 43.44 105 ARG A C 1
ATOM 794 O O . ARG A 1 105 ? 1.864 5.594 -8.406 1 43.44 105 ARG A O 1
ATOM 801 N N . VAL A 1 106 ? 2.65 6.113 -10.32 1 39.56 106 VAL A N 1
ATOM 802 C CA . VAL A 1 106 ? 3.205 4.789 -10.594 1 39.56 106 VAL A CA 1
ATOM 803 C C . VAL A 1 106 ? 4.262 4.445 -9.547 1 39.56 106 VAL A C 1
ATOM 805 O O . VAL A 1 106 ? 4.926 5.332 -9.008 1 39.56 106 VAL A O 1
ATOM 808 N N . ALA A 1 107 ? 3.955 3.502 -8.805 1 40.75 107 ALA A N 1
ATOM 809 C CA . ALA A 1 107 ? 4.938 3.035 -7.824 1 40.75 107 ALA A CA 1
ATOM 810 C C . ALA A 1 107 ? 6.352 3.451 -8.227 1 40.75 107 ALA A C 1
ATOM 812 O O . ALA A 1 107 ? 6.793 3.172 -9.344 1 40.75 107 ALA A O 1
ATOM 813 N N . ALA A 1 108 ? 6.918 4.5 -7.766 1 38 108 ALA A N 1
ATOM 814 C CA . ALA A 1 108 ? 8.312 4.91 -7.93 1 38 108 ALA A CA 1
ATOM 815 C C . ALA A 1 108 ? 9.242 3.699 -7.93 1 38 108 ALA A C 1
ATOM 817 O O . ALA A 1 108 ? 10.445 3.838 -8.133 1 38 108 ALA A O 1
ATOM 818 N N . TRP A 1 109 ? 8.914 2.605 -7.441 1 34.53 109 TRP A N 1
ATOM 819 C CA . TRP A 1 109 ? 9.859 1.49 -7.438 1 34.53 109 TRP A CA 1
ATOM 820 C C . TRP A 1 109 ? 10.414 1.239 -8.836 1 34.53 109 TRP A C 1
ATOM 822 O O . TRP A 1 109 ? 11.375 0.485 -9 1 34.53 109 TRP A O 1
ATOM 832 N N . ARG A 1 110 ? 9.742 1.704 -9.797 1 35.81 110 ARG A N 1
ATOM 833 C CA . ARG A 1 110 ? 10.477 1.597 -11.055 1 35.81 110 ARG A CA 1
ATOM 834 C C . ARG A 1 110 ? 11.844 2.248 -10.938 1 35.81 110 ARG A C 1
ATOM 836 O O . ARG A 1 110 ? 12.805 1.809 -11.586 1 35.81 110 ARG A O 1
ATOM 843 N N . ARG A 1 111 ? 11.875 3.16 -10.266 1 34.72 111 ARG A N 1
ATOM 844 C CA . ARG A 1 111 ? 13.203 3.762 -10.234 1 34.72 111 ARG A CA 1
ATOM 845 C C . ARG A 1 111 ? 14.195 2.852 -9.531 1 34.72 111 ARG A C 1
ATOM 847 O O . ARG A 1 111 ? 15.406 2.941 -9.766 1 34.72 111 ARG A O 1
ATOM 854 N N . TRP A 1 112 ? 13.766 2.115 -8.656 1 33.34 112 TRP A N 1
ATOM 855 C CA . TRP A 1 112 ? 14.742 1.273 -7.977 1 33.34 112 TRP A CA 1
ATOM 856 C C . TRP A 1 112 ? 14.945 -0.041 -8.727 1 33.34 112 TRP A C 1
ATOM 858 O O . TRP A 1 112 ? 15.711 -0.901 -8.289 1 33.34 112 TRP A O 1
ATOM 868 N N . LEU A 1 113 ? 14.078 -0.363 -9.594 1 31.62 113 LEU A N 1
ATOM 869 C CA . LEU A 1 113 ? 14.5 -1.509 -10.391 1 31.62 113 LEU A CA 1
ATOM 870 C C . LEU A 1 113 ? 15.766 -1.184 -11.188 1 31.62 113 LEU A C 1
ATOM 872 O O . LEU A 1 113 ? 15.875 -0.096 -11.758 1 31.62 113 LEU A O 1
ATOM 876 N N . PRO A 1 114 ? 16.781 -1.777 -10.773 1 32.59 114 PRO A N 1
ATOM 877 C CA . PRO A 1 114 ? 17.891 -1.599 -11.711 1 32.59 114 PRO A CA 1
ATOM 878 C C . PRO A 1 114 ? 17.484 -1.809 -13.164 1 32.59 114 PRO A C 1
ATOM 880 O O . PRO A 1 114 ? 16.578 -2.59 -13.445 1 32.59 114 PRO A O 1
ATOM 883 N N . LEU A 1 115 ? 17.641 -0.772 -13.969 1 30.12 115 LEU A N 1
ATOM 884 C CA . LEU A 1 115 ? 17.828 -1.101 -15.375 1 30.12 115 LEU A CA 1
ATOM 885 C C . LEU A 1 115 ? 18.875 -2.189 -15.547 1 30.12 115 LEU A C 1
ATOM 887 O O . LEU A 1 115 ? 19.875 -2.207 -14.828 1 30.12 115 LEU A O 1
ATOM 891 N N . MET B 1 1 ? 17.109 2.756 9.945 1 36.53 1 MET B N 1
ATOM 892 C CA . MET B 1 1 ? 15.898 3.418 10.438 1 36.53 1 MET B CA 1
ATOM 893 C C . MET B 1 1 ? 14.648 2.688 9.969 1 36.53 1 MET B C 1
ATOM 895 O O . MET B 1 1 ? 14.344 2.67 8.781 1 36.53 1 MET B O 1
ATOM 899 N N . SER B 1 2 ? 14.156 1.667 10.719 1 49.72 2 SER B N 1
ATOM 900 C CA . SER B 1 2 ? 13.352 0.505 10.352 1 49.72 2 SER B CA 1
ATOM 901 C C . SER B 1 2 ? 11.891 0.891 10.133 1 49.72 2 SER B C 1
ATOM 903 O O . SER B 1 2 ? 11.445 1.938 10.609 1 49.72 2 SER B O 1
ATOM 905 N N . ALA B 1 3 ? 11.219 0.296 9.148 1 53.88 3 ALA B N 1
ATOM 906 C CA . ALA B 1 3 ? 9.781 0.272 8.891 1 53.88 3 ALA B CA 1
ATOM 907 C C . ALA B 1 3 ? 8.992 0.371 10.195 1 53.88 3 ALA B C 1
ATOM 909 O O . ALA B 1 3 ? 7.941 1.01 10.242 1 53.88 3 ALA B O 1
ATOM 910 N N . GLY B 1 4 ? 9.555 -0.21 11.25 1 60.41 4 GLY B N 1
ATOM 911 C CA . GLY B 1 4 ? 8.984 -0.118 12.586 1 60.41 4 GLY B CA 1
ATOM 912 C C . GLY B 1 4 ? 8.805 1.312 13.062 1 60.41 4 GLY B C 1
ATOM 913 O O . GLY B 1 4 ? 7.75 1.666 13.594 1 60.41 4 GLY B O 1
ATOM 914 N N . ASP B 1 5 ? 9.727 2.217 12.586 1 81 5 ASP B N 1
ATOM 915 C CA . ASP B 1 5 ? 9.703 3.592 13.07 1 81 5 ASP B CA 1
ATOM 916 C C . ASP B 1 5 ? 8.617 4.406 12.375 1 81 5 ASP B C 1
ATOM 918 O O . ASP B 1 5 ? 7.895 5.164 13.023 1 81 5 ASP B O 1
ATOM 922 N N . TRP B 1 6 ? 8.367 4.02 11.281 1 80.62 6 TRP B N 1
ATOM 923 C CA . TRP B 1 6 ? 7.344 4.766 10.547 1 80.62 6 TRP B CA 1
ATOM 924 C C . TRP B 1 6 ? 5.949 4.395 11.039 1 80.62 6 TRP B C 1
ATOM 926 O O . TRP B 1 6 ? 5.09 5.266 11.195 1 80.62 6 TRP B O 1
ATOM 936 N N . LYS B 1 7 ? 5.793 3.086 11.227 1 81.81 7 LYS B N 1
ATOM 937 C CA . LYS B 1 7 ? 4.496 2.623 11.719 1 81.81 7 LYS B CA 1
ATOM 938 C C . LYS B 1 7 ? 4.129 3.312 13.023 1 81.81 7 LYS B C 1
ATOM 940 O O . LYS B 1 7 ? 2.971 3.686 13.234 1 81.81 7 LYS B O 1
ATOM 945 N N . ASP B 1 8 ? 5.09 3.451 13.82 1 88.19 8 ASP B N 1
ATOM 946 C CA . ASP B 1 8 ? 4.867 4.137 15.086 1 88.19 8 ASP B CA 1
ATOM 947 C C . ASP B 1 8 ? 4.57 5.617 14.867 1 88.19 8 ASP B C 1
ATOM 949 O O . ASP B 1 8 ? 3.725 6.195 15.555 1 88.19 8 ASP B O 1
ATOM 953 N N . LEU B 1 9 ? 5.27 6.262 13.969 1 92 9 LEU B N 1
ATOM 954 C CA . LEU B 1 9 ? 5.008 7.656 13.633 1 92 9 LEU B CA 1
ATOM 955 C C . LEU B 1 9 ? 3.59 7.828 13.102 1 92 9 LEU B C 1
ATOM 957 O O . LEU B 1 9 ? 2.869 8.734 13.523 1 92 9 LEU B O 1
ATOM 961 N N . TYR B 1 10 ? 3.25 6.91 12.195 1 89.44 10 TYR B N 1
ATOM 962 C CA . TYR B 1 10 ? 1.904 6.977 11.641 1 89.44 10 TYR B CA 1
ATOM 963 C C . TYR B 1 10 ? 0.851 6.832 12.727 1 89.44 10 TYR B C 1
ATOM 965 O O . TYR B 1 10 ? -0.113 7.598 12.773 1 89.44 10 TYR B O 1
ATOM 973 N N . ALA B 1 11 ? 1.003 5.871 13.586 1 89.56 11 ALA B N 1
ATOM 974 C CA . ALA B 1 11 ? 0.076 5.648 14.688 1 89.56 11 ALA B CA 1
ATOM 975 C C . ALA B 1 11 ? -0.022 6.887 15.578 1 89.56 11 ALA B C 1
ATOM 977 O O . ALA B 1 11 ? -1.117 7.285 15.977 1 89.56 11 ALA B O 1
ATOM 978 N N . ALA B 1 12 ? 1.035 7.469 15.906 1 96 12 ALA B N 1
ATOM 979 C CA . ALA B 1 12 ? 1.072 8.68 16.734 1 96 12 ALA B CA 1
ATOM 980 C C . ALA B 1 12 ? 0.318 9.82 16.047 1 96 12 ALA B C 1
ATOM 982 O O . ALA B 1 12 ? -0.471 10.516 16.703 1 96 12 ALA B O 1
ATOM 983 N N . ALA B 1 13 ? 0.553 9.977 14.789 1 96.19 13 ALA B N 1
ATOM 984 C CA . ALA B 1 13 ? -0.105 11.039 14.023 1 96.19 13 ALA B CA 1
ATOM 985 C C . ALA B 1 13 ? -1.613 10.812 13.969 1 96.19 13 ALA B C 1
ATOM 987 O O . ALA B 1 13 ? -2.391 11.758 14.133 1 96.19 13 ALA B O 1
ATOM 988 N N . SER B 1 14 ? -1.961 9.594 13.766 1 93.44 14 SER B N 1
ATOM 989 C CA . SER B 1 14 ? -3.373 9.234 13.688 1 93.44 14 SER B CA 1
ATOM 990 C C . SER B 1 14 ? -4.07 9.445 15.023 1 93.44 14 SER B C 1
ATOM 992 O O . SER B 1 14 ? -5.258 9.781 15.062 1 93.44 14 SER B O 1
ATOM 994 N N . ALA B 1 15 ? -3.287 9.328 16.047 1 95.75 15 ALA B N 1
ATOM 995 C CA . ALA B 1 15 ? -3.832 9.453 17.391 1 95.75 15 ALA B CA 1
ATOM 996 C C . ALA B 1 15 ? -3.736 10.898 17.891 1 95.75 15 ALA B C 1
ATOM 998 O O . ALA B 1 15 ? -4.285 11.234 18.938 1 95.75 15 ALA B O 1
ATOM 999 N N . GLY B 1 16 ? -3.047 11.648 17.219 1 97.44 16 GLY B N 1
ATOM 1000 C CA . GLY B 1 16 ? -2.861 13.031 17.641 1 97.44 16 GLY B CA 1
ATOM 1001 C C . GLY B 1 16 ? -1.839 13.195 18.75 1 97.44 16 GLY B C 1
ATOM 1002 O O . GLY B 1 16 ? -1.872 14.172 19.484 1 97.44 16 GLY B O 1
ATOM 1003 N N . ASP B 1 17 ? -1.008 12.25 18.922 1 97.81 17 ASP B N 1
ATOM 1004 C CA . ASP B 1 17 ? 0.037 12.305 19.938 1 97.81 17 ASP B CA 1
ATOM 1005 C C . ASP B 1 17 ? 1.24 13.109 19.453 1 97.81 17 ASP B C 1
ATOM 1007 O O . ASP B 1 17 ? 2.23 12.531 19 1 97.81 17 ASP B O 1
ATOM 1011 N N . LEU B 1 18 ? 1.183 14.406 19.672 1 98.38 18 LEU B N 1
ATOM 1012 C CA . LEU B 1 18 ? 2.207 15.305 19.156 1 98.38 18 LEU B CA 1
ATOM 1013 C C . LEU B 1 18 ? 3.572 14.977 19.75 1 98.38 18 LEU B C 1
ATOM 1015 O O . LEU B 1 18 ? 4.59 15.039 19.047 1 98.38 18 LEU B O 1
ATOM 1019 N N . ALA B 1 19 ? 3.59 14.625 21.031 1 98.31 19 ALA B N 1
ATOM 1020 C CA . ALA B 1 19 ? 4.852 14.305 21.688 1 98.31 19 ALA B CA 1
ATOM 1021 C C . ALA B 1 19 ? 5.547 13.125 21.016 1 98.31 19 ALA B C 1
ATOM 1023 O O . ALA B 1 19 ? 6.754 13.164 20.766 1 98.31 19 ALA B O 1
ATOM 1024 N N . ARG B 1 20 ? 4.871 12.172 20.703 1 97.75 20 ARG B N 1
ATOM 1025 C CA . ARG B 1 20 ? 5.434 11 20.031 1 97.75 20 ARG B CA 1
ATOM 1026 C C . ARG B 1 20 ? 5.812 11.312 18.594 1 97.75 20 ARG B C 1
ATOM 1028 O O . ARG B 1 20 ? 6.82 10.812 18.094 1 97.75 20 ARG B O 1
ATOM 1035 N N . VAL B 1 21 ? 5.02 12.055 17.906 1 97.88 21 VAL B N 1
ATOM 1036 C CA . VAL B 1 21 ? 5.363 12.484 16.562 1 97.88 21 VAL B CA 1
ATOM 1037 C C . VAL B 1 21 ? 6.691 13.234 16.578 1 97.88 21 VAL B C 1
ATOM 1039 O O . VAL B 1 21 ? 7.586 12.945 15.781 1 97.88 21 VAL B O 1
ATOM 1042 N N . ARG B 1 22 ? 6.824 14.172 17.547 1 97.88 22 ARG B N 1
ATOM 1043 C CA . ARG B 1 22 ? 8.062 14.938 17.688 1 97.88 22 ARG B CA 1
ATOM 1044 C C . ARG B 1 22 ? 9.25 14.016 17.922 1 97.88 22 ARG B C 1
ATOM 1046 O O . ARG B 1 22 ? 10.312 14.203 17.328 1 97.88 22 ARG B O 1
ATOM 1053 N N . TYR B 1 23 ? 9.078 13.07 18.719 1 97.06 23 TYR B N 1
ATOM 1054 C CA . TYR B 1 23 ? 10.125 12.102 19.016 1 97.06 23 TYR B CA 1
ATOM 1055 C C . TYR B 1 23 ? 10.594 11.391 17.766 1 97.06 23 TYR B C 1
ATOM 1057 O O . TYR B 1 23 ? 11.789 11.336 17.469 1 97.06 23 TYR B O 1
ATOM 1065 N N . HIS B 1 24 ? 9.695 10.875 16.969 1 96.62 24 HIS B N 1
ATOM 1066 C CA . HIS B 1 24 ? 10.031 10.094 15.789 1 96.62 24 HIS B CA 1
ATOM 1067 C C . HIS B 1 24 ? 10.68 10.961 14.719 1 96.62 24 HIS B C 1
ATOM 1069 O O . HIS B 1 24 ? 11.633 10.539 14.062 1 96.62 24 HIS B O 1
ATOM 1075 N N . ILE B 1 25 ? 10.219 12.203 14.555 1 96.25 25 ILE B N 1
ATOM 1076 C CA . ILE B 1 25 ? 10.797 13.109 13.57 1 96.25 25 ILE B CA 1
ATOM 1077 C C . ILE B 1 25 ? 12.219 13.477 13.984 1 96.25 25 ILE B C 1
ATOM 1079 O O . ILE B 1 25 ? 13.141 13.445 13.164 1 96.25 25 ILE B O 1
ATOM 1083 N N . SER B 1 26 ? 12.312 13.711 15.25 1 95.62 26 SER B N 1
ATOM 1084 C CA . SER B 1 26 ? 13.633 14.07 15.766 1 95.62 26 SER B CA 1
ATOM 1085 C C . SER B 1 26 ? 14.602 12.906 15.656 1 95.62 26 SER B C 1
ATOM 1087 O O . SER B 1 26 ? 15.812 13.109 15.516 1 95.62 26 SER B O 1
ATOM 1089 N N . ALA B 1 27 ? 14.078 11.719 15.703 1 95.12 27 ALA B N 1
ATOM 1090 C CA . ALA B 1 27 ? 14.883 10.508 15.609 1 95.12 27 ALA B CA 1
ATOM 1091 C C . ALA B 1 27 ? 15.219 10.188 14.156 1 95.12 27 ALA B C 1
ATOM 1093 O O . ALA B 1 27 ? 15.938 9.219 13.875 1 95.12 27 ALA B O 1
ATOM 1094 N N . GLY B 1 28 ? 14.641 10.953 13.234 1 94.12 28 GLY B N 1
ATOM 1095 C CA . GLY B 1 28 ? 15.039 10.828 11.844 1 94.12 28 GLY B CA 1
ATOM 1096 C C . GLY B 1 28 ? 14.055 10.023 11.016 1 94.12 28 GLY B C 1
ATOM 1097 O O . GLY B 1 28 ? 14.336 9.68 9.859 1 94.12 28 GLY B O 1
ATOM 1098 N N . VAL B 1 29 ? 12.977 9.688 11.57 1 91.75 29 VAL B N 1
ATOM 1099 C CA . VAL B 1 29 ? 11.969 8.961 10.805 1 91.75 29 VAL B CA 1
ATOM 1100 C C . VAL B 1 29 ? 11.453 9.836 9.664 1 91.75 29 VAL B C 1
ATOM 1102 O O . VAL B 1 29 ? 11.109 11 9.883 1 91.75 29 VAL B O 1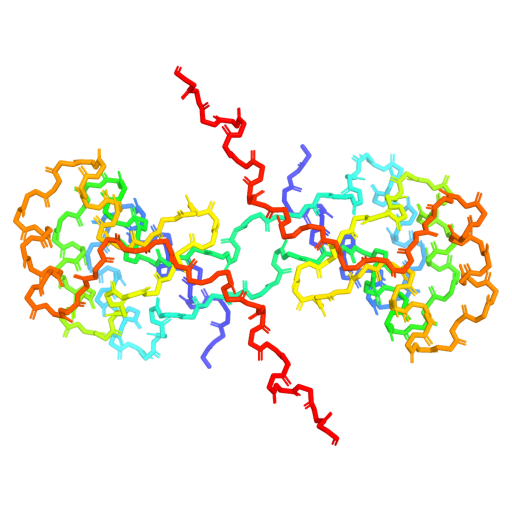
ATOM 1105 N N . ASP B 1 30 ? 11.312 9.273 8.445 1 89.06 30 ASP B N 1
ATOM 1106 C CA . ASP B 1 30 ? 10.828 10 7.27 1 89.06 30 ASP B CA 1
ATOM 1107 C C . ASP B 1 30 ? 9.297 10.039 7.242 1 89.06 30 ASP B C 1
ATOM 1109 O O . ASP B 1 30 ? 8.648 9 7.07 1 89.06 30 ASP B O 1
ATOM 1113 N N . PRO B 1 31 ? 8.719 11.172 7.402 1 92.06 31 PRO B N 1
ATOM 1114 C CA . PRO B 1 31 ? 7.254 11.242 7.41 1 92.06 31 PRO B CA 1
ATOM 1115 C C . PRO B 1 31 ? 6.645 10.984 6.031 1 92.06 31 PRO B C 1
ATOM 1117 O O . PRO B 1 31 ? 5.43 10.805 5.914 1 92.06 31 PRO B O 1
ATOM 1120 N N . ASN B 1 32 ? 7.441 10.953 5.004 1 88.19 32 ASN B N 1
ATOM 1121 C CA . ASN B 1 32 ? 6.949 10.766 3.645 1 88.19 32 ASN B CA 1
ATOM 1122 C C . ASN B 1 32 ? 7.109 9.328 3.178 1 88.19 32 ASN B C 1
ATOM 1124 O O . ASN B 1 32 ? 6.762 8.992 2.041 1 88.19 32 ASN B O 1
ATOM 1128 N N . TYR B 1 33 ? 7.699 8.578 4.086 1 79.06 33 TYR B N 1
ATOM 1129 C CA . TYR B 1 33 ? 7.863 7.168 3.748 1 79.06 33 TYR B CA 1
ATOM 1130 C C . TYR B 1 33 ? 6.512 6.488 3.576 1 79.06 33 TYR B C 1
ATOM 1132 O O . TYR B 1 33 ? 5.594 6.703 4.371 1 79.06 33 TYR B O 1
ATOM 1140 N N . GLN B 1 34 ? 6.211 5.934 2.455 1 70.56 34 GLN B N 1
ATOM 1141 C CA . GLN B 1 34 ? 5.039 5.102 2.213 1 70.56 34 GLN B CA 1
ATOM 1142 C C . GLN B 1 34 ? 5.438 3.648 1.968 1 70.56 34 GLN B C 1
ATOM 1144 O O . GLN B 1 34 ? 6.035 3.33 0.939 1 70.56 34 GLN B O 1
ATOM 1149 N N . HIS B 1 35 ? 5.348 2.98 3.086 1 57.94 35 HIS B N 1
ATOM 1150 C CA . HIS B 1 35 ? 5.781 1.591 3.008 1 57.94 35 HIS B CA 1
ATOM 1151 C C . HIS B 1 35 ? 5.008 0.83 1.937 1 57.94 35 HIS B C 1
ATOM 1153 O O . HIS B 1 35 ? 3.777 0.875 1.903 1 57.94 35 HIS B O 1
ATOM 1159 N N . PRO B 1 36 ? 5.695 0.422 0.924 1 51.88 36 PRO B N 1
ATOM 1160 C CA . PRO B 1 36 ? 5.066 -0.332 -0.165 1 51.88 36 PRO B CA 1
ATOM 1161 C C . PRO B 1 36 ? 4.469 -1.655 0.303 1 51.88 36 PRO B C 1
ATOM 1163 O O . PRO B 1 36 ? 3.766 -2.322 -0.46 1 51.88 36 PRO B O 1
ATOM 1166 N N . GLU B 1 37 ? 4.793 -1.96 1.52 1 49.91 37 GLU B N 1
ATOM 1167 C CA . GLU B 1 37 ? 4.512 -3.369 1.775 1 49.91 37 GLU B CA 1
ATOM 1168 C C . GLU B 1 37 ? 3.148 -3.77 1.216 1 49.91 37 GLU B C 1
ATOM 1170 O O . GLU B 1 37 ? 3.002 -4.852 0.644 1 49.91 37 GLU B O 1
ATOM 1175 N N . VAL B 1 38 ? 2.027 -3.016 1.51 1 52.78 38 VAL B N 1
ATOM 1176 C CA . VAL B 1 38 ? 0.698 -3.604 1.646 1 52.78 38 VAL B CA 1
ATOM 1177 C C . VAL B 1 38 ? 0.023 -3.678 0.278 1 52.78 38 VAL B C 1
ATOM 1179 O O . VAL B 1 38 ? -1.04 -4.285 0.136 1 52.78 38 VAL B O 1
ATOM 1182 N N . LEU B 1 39 ? 0.823 -3.432 -0.797 1 65.5 39 LEU B N 1
ATOM 1183 C CA . LEU B 1 39 ? 0.058 -3.484 -2.039 1 65.5 39 LEU B CA 1
ATOM 1184 C C . LEU B 1 39 ? 0.548 -4.621 -2.932 1 65.5 39 LEU B C 1
ATOM 1186 O O . LEU B 1 39 ? 0.5 -4.516 -4.16 1 65.5 39 LEU B O 1
ATOM 1190 N N . CYS B 1 40 ? 1.011 -5.703 -2.174 1 76.38 40 CYS B N 1
ATOM 1191 C CA . CYS B 1 40 ? 1.45 -6.871 -2.932 1 76.38 40 CYS B CA 1
ATOM 1192 C C . CYS B 1 40 ? 0.544 -8.07 -2.666 1 76.38 40 CYS B C 1
ATOM 1194 O O . CYS B 1 40 ? -0.08 -8.156 -1.606 1 76.38 40 CYS B O 1
ATOM 1196 N N . THR B 1 41 ? 0.529 -8.938 -3.607 1 87.5 41 THR B N 1
ATOM 1197 C CA . THR B 1 41 ? -0.204 -10.188 -3.396 1 87.5 41 THR B CA 1
ATOM 1198 C C . THR B 1 41 ? 0.756 -11.367 -3.27 1 87.5 41 THR B C 1
ATOM 1200 O O . THR B 1 41 ? 1.784 -11.414 -3.949 1 87.5 41 THR B O 1
ATOM 1203 N N . PRO B 1 42 ? 0.385 -12.312 -2.453 1 92.44 42 PRO B N 1
ATOM 1204 C CA . PRO B 1 42 ? 1.194 -13.531 -2.375 1 92.44 42 PRO B CA 1
ATOM 1205 C C . PRO B 1 42 ? 1.418 -14.18 -3.74 1 92.44 42 PRO B C 1
ATOM 1207 O O . PRO B 1 42 ? 2.494 -14.719 -4 1 92.44 42 PRO B O 1
ATOM 1210 N N . LEU B 1 43 ? 0.493 -14.109 -4.645 1 96.12 43 LEU B N 1
ATOM 1211 C CA . LEU B 1 43 ? 0.612 -14.719 -5.965 1 96.12 43 LEU B CA 1
ATOM 1212 C C . LEU B 1 43 ? 1.739 -14.07 -6.762 1 96.12 43 LEU B C 1
ATOM 1214 O O . LEU B 1 43 ? 2.645 -14.758 -7.238 1 96.12 43 LEU B O 1
ATOM 1218 N N . VAL B 1 44 ? 1.679 -12.773 -6.801 1 94.06 44 VAL B N 1
ATOM 1219 C CA . VAL B 1 44 ? 2.707 -12.078 -7.57 1 94.06 44 VAL B CA 1
ATOM 1220 C C . VAL B 1 44 ? 4.07 -12.281 -6.91 1 94.06 44 VAL B C 1
ATOM 1222 O O . VAL B 1 44 ? 5.07 -12.516 -7.594 1 94.06 44 VAL B O 1
ATOM 1225 N N . ALA B 1 45 ? 4.086 -12.203 -5.645 1 92.44 45 ALA B N 1
ATOM 1226 C CA . ALA B 1 45 ? 5.336 -12.445 -4.934 1 92.44 45 ALA B CA 1
ATOM 1227 C C . ALA B 1 45 ? 5.922 -13.805 -5.305 1 92.44 45 ALA B C 1
ATOM 1229 O O . ALA B 1 45 ? 7.121 -13.922 -5.562 1 92.44 45 ALA B O 1
ATOM 1230 N N . SER B 1 46 ? 5.145 -14.852 -5.285 1 97.06 46 SER B N 1
ATOM 1231 C CA . SER B 1 46 ? 5.602 -16.203 -5.621 1 97.06 46 SER B CA 1
ATOM 1232 C C . SER B 1 46 ? 6.098 -16.266 -7.062 1 97.06 46 SER B C 1
ATOM 1234 O O . SER B 1 46 ? 7.09 -16.953 -7.348 1 97.06 46 SER B O 1
ATOM 1236 N N . LEU B 1 47 ? 5.473 -15.586 -8 1 97.06 47 LEU B N 1
ATOM 1237 C CA . LEU B 1 47 ? 5.848 -15.586 -9.406 1 97.06 47 LEU B CA 1
ATOM 1238 C C . LEU B 1 47 ? 7.184 -14.883 -9.617 1 97.06 47 LEU B C 1
ATOM 1240 O O . LEU B 1 47 ? 8.039 -15.375 -10.359 1 97.06 47 LEU B O 1
ATOM 1244 N N . VAL B 1 48 ? 7.262 -13.812 -8.945 1 94.75 48 VAL B N 1
ATOM 1245 C CA . VAL B 1 48 ? 8.477 -13.016 -9.062 1 94.75 48 VAL B CA 1
ATOM 1246 C C . VAL B 1 48 ? 9.664 -13.789 -8.508 1 94.75 48 VAL B C 1
ATOM 1248 O O . VAL B 1 48 ? 10.75 -13.789 -9.094 1 94.75 48 VAL B O 1
ATOM 1251 N N . GLN B 1 49 ? 9.445 -14.508 -7.418 1 95.38 49 GLN B N 1
ATOM 1252 C CA . GLN B 1 49 ? 10.516 -15.203 -6.715 1 95.38 49 GLN B CA 1
ATOM 1253 C C . GLN B 1 49 ? 10.773 -16.578 -7.32 1 95.38 49 GLN B C 1
ATOM 1255 O O . GLN B 1 49 ? 11.781 -17.219 -7.012 1 95.38 49 GLN B O 1
ATOM 1260 N N . GLY B 1 50 ? 9.82 -17.078 -8.086 1 96.5 50 GLY B N 1
ATOM 1261 C CA . GLY B 1 50 ? 10.023 -18.344 -8.781 1 96.5 50 GLY B CA 1
ATOM 1262 C C . GLY B 1 50 ? 9.539 -19.547 -7.977 1 96.5 50 GLY B C 1
ATOM 1263 O O . GLY B 1 50 ? 10.086 -20.641 -8.109 1 96.5 50 GLY B O 1
ATOM 1264 N N . HIS B 1 51 ? 8.664 -19.359 -7.129 1 97.94 51 HIS B N 1
ATOM 1265 C CA . HIS B 1 51 ? 8.062 -20.438 -6.363 1 97.94 51 HIS B CA 1
ATOM 1266 C C . HIS B 1 51 ? 6.812 -20.984 -7.055 1 97.94 51 HIS B C 1
ATOM 1268 O O . HIS B 1 51 ? 5.691 -20.688 -6.633 1 97.94 51 HIS B O 1
ATOM 1274 N N . ASP B 1 52 ? 7.062 -21.797 -8.055 1 98 52 ASP B N 1
ATOM 1275 C CA . ASP B 1 52 ? 6 -22.234 -8.953 1 98 52 ASP B CA 1
ATOM 1276 C C . ASP B 1 52 ? 4.945 -23.047 -8.203 1 98 52 ASP B C 1
ATOM 1278 O O . ASP B 1 52 ? 3.746 -22.906 -8.453 1 98 52 ASP B O 1
ATOM 1282 N N . ALA B 1 53 ? 5.402 -23.875 -7.324 1 98.38 53 ALA B N 1
ATOM 1283 C CA . ALA B 1 53 ? 4.457 -24.688 -6.57 1 98.38 53 ALA B CA 1
ATOM 1284 C C . ALA B 1 53 ? 3.525 -23.828 -5.73 1 98.38 53 ALA B C 1
ATOM 1286 O O . ALA B 1 53 ? 2.328 -24.094 -5.637 1 98.38 53 ALA B O 1
ATOM 1287 N N . VAL B 1 54 ? 4.082 -22.844 -5.164 1 98.69 54 VAL B N 1
ATOM 1288 C CA . VAL B 1 54 ? 3.287 -21.922 -4.359 1 98.69 54 VAL B CA 1
ATOM 1289 C C . VAL B 1 54 ? 2.309 -21.172 -5.258 1 98.69 54 VAL B C 1
ATOM 1291 O O . VAL B 1 54 ? 1.123 -21.047 -4.938 1 98.69 54 VAL B O 1
ATOM 1294 N N . ALA B 1 55 ? 2.779 -20.641 -6.336 1 98.5 55 ALA B N 1
ATOM 1295 C CA . ALA B 1 55 ? 1.931 -19.891 -7.266 1 98.5 55 ALA B CA 1
ATOM 1296 C C . ALA B 1 55 ? 0.762 -20.75 -7.742 1 98.5 55 ALA B C 1
ATOM 1298 O O . ALA B 1 55 ? -0.384 -20.297 -7.762 1 98.5 55 ALA B O 1
ATOM 1299 N N . ARG B 1 56 ? 1.064 -21.938 -8.117 1 98.19 56 ARG B N 1
ATOM 1300 C CA . ARG B 1 56 ? 0.027 -22.844 -8.586 1 98.19 56 ARG B CA 1
ATOM 1301 C C . ARG B 1 56 ? -1.011 -23.094 -7.496 1 98.19 56 ARG B C 1
ATOM 1303 O O . ARG B 1 56 ? -2.215 -23.047 -7.754 1 98.19 56 ARG B O 1
ATOM 1310 N N . TYR B 1 57 ? -0.54 -23.375 -6.352 1 98.38 57 TYR B N 1
ATOM 1311 C CA . TYR B 1 57 ? -1.444 -23.641 -5.238 1 98.38 57 TYR B CA 1
ATOM 1312 C C . TYR B 1 57 ? -2.35 -22.438 -4.98 1 98.38 57 TYR B C 1
ATOM 1314 O O . TYR B 1 57 ? -3.559 -22.594 -4.801 1 98.38 57 TYR B O 1
ATOM 1322 N N . LEU B 1 58 ? -1.81 -21.297 -4.949 1 98.06 58 LEU B N 1
ATOM 1323 C CA . LEU B 1 58 ? -2.588 -20.078 -4.715 1 98.06 58 LEU B CA 1
ATOM 1324 C C . LEU B 1 58 ? -3.648 -19.906 -5.797 1 98.06 58 LEU B C 1
ATOM 1326 O O . LEU B 1 58 ? -4.797 -19.578 -5.496 1 98.06 58 LEU B O 1
ATOM 1330 N N . LEU B 1 59 ? -3.287 -20.125 -7.02 1 97.25 59 LEU B N 1
ATOM 1331 C CA . LEU B 1 59 ? -4.23 -20 -8.125 1 97.25 59 LEU B CA 1
ATOM 1332 C C . LEU B 1 59 ? -5.379 -21 -7.973 1 97.25 59 LEU B C 1
ATOM 1334 O O . LEU B 1 59 ? -6.523 -20.688 -8.305 1 97.25 59 LEU B O 1
ATOM 1338 N N . GLU B 1 60 ? -5.047 -22.062 -7.422 1 96.69 60 GLU B N 1
ATOM 1339 C CA . GLU B 1 60 ? -6.043 -23.109 -7.266 1 96.69 60 GLU B CA 1
ATOM 1340 C C . GLU B 1 60 ? -6.91 -22.875 -6.035 1 96.69 60 GLU B C 1
ATOM 1342 O O . GLU B 1 60 ? -7.977 -23.484 -5.895 1 96.69 60 GLU B O 1
ATOM 1347 N N . HIS B 1 61 ? -6.461 -22.016 -5.23 1 96.81 61 HIS B N 1
ATOM 1348 C CA . HIS B 1 61 ? -7.168 -21.844 -3.965 1 96.81 61 HIS B CA 1
ATOM 1349 C C . HIS B 1 61 ? -7.547 -20.375 -3.734 1 96.81 61 HIS B C 1
ATOM 1351 O O . HIS B 1 61 ? -7.398 -19.859 -2.623 1 96.81 61 HIS B O 1
ATOM 1357 N N . GLY B 1 62 ? -7.852 -19.688 -4.738 1 94.62 62 GLY B N 1
ATOM 1358 C CA . GLY B 1 62 ? -8.625 -18.469 -4.551 1 94.62 62 GLY B CA 1
ATOM 1359 C C . GLY B 1 62 ? -7.855 -17.219 -4.895 1 94.62 62 GLY B C 1
ATOM 1360 O O . GLY B 1 62 ? -8.414 -16.109 -4.879 1 94.62 62 GLY B O 1
ATOM 1361 N N . ALA B 1 63 ? -6.594 -17.359 -5.23 1 96.19 63 ALA B N 1
ATOM 1362 C CA . ALA B 1 63 ? -5.867 -16.156 -5.652 1 96.19 63 ALA B CA 1
ATOM 1363 C C . ALA B 1 63 ? -6.402 -15.641 -6.984 1 96.19 63 ALA B C 1
ATOM 1365 O O . ALA B 1 63 ? -6.672 -16.422 -7.902 1 96.19 63 ALA B O 1
ATOM 1366 N N . ASP B 1 64 ? -6.547 -14.32 -7.047 1 93.69 64 ASP B N 1
ATOM 1367 C CA . ASP B 1 64 ? -7.098 -13.664 -8.227 1 93.69 64 ASP B CA 1
ATOM 1368 C C . ASP B 1 64 ? -6.039 -13.523 -9.32 1 93.69 64 ASP B C 1
ATOM 1370 O O . ASP B 1 64 ? -5.043 -12.82 -9.141 1 93.69 64 ASP B O 1
ATOM 1374 N N . PRO B 1 65 ? -6.258 -14.188 -10.422 1 95.25 65 PRO B N 1
ATOM 1375 C CA . PRO B 1 65 ? -5.27 -14.156 -11.508 1 95.25 65 PRO B CA 1
ATOM 1376 C C . PRO B 1 65 ? -5.168 -12.781 -12.164 1 95.25 65 PRO B C 1
ATOM 1378 O O . PRO B 1 65 ? -4.25 -12.531 -12.953 1 95.25 65 PRO B O 1
ATOM 1381 N N . HIS B 1 66 ? -6.023 -11.812 -11.773 1 91.81 66 HIS B N 1
ATOM 1382 C CA . HIS B 1 66 ? -6.074 -10.508 -12.422 1 91.81 66 HIS B CA 1
ATOM 1383 C C . HIS B 1 66 ? -5.574 -9.406 -11.492 1 91.81 66 HIS B C 1
ATOM 1385 O O . HIS B 1 66 ? -5.32 -8.289 -11.938 1 91.81 66 HIS B O 1
ATOM 1391 N N . LEU B 1 67 ? -5.508 -9.742 -10.25 1 86.19 67 LEU B N 1
ATOM 1392 C CA . LEU B 1 67 ? -5.289 -8.719 -9.234 1 86.19 67 LEU B CA 1
ATOM 1393 C C . LEU B 1 67 ? -3.879 -8.148 -9.328 1 86.19 67 LEU B C 1
ATOM 1395 O O . LEU B 1 67 ? -2.898 -8.883 -9.172 1 86.19 67 LEU B O 1
ATOM 1399 N N . LEU B 1 68 ? -3.854 -6.863 -9.578 1 84.5 68 LEU B N 1
ATOM 1400 C CA . LEU B 1 68 ? -2.594 -6.129 -9.609 1 84.5 68 LEU B CA 1
ATOM 1401 C C . LEU B 1 68 ? -1.96 -6.078 -8.227 1 84.5 68 LEU B C 1
ATOM 1403 O O . LEU B 1 68 ? -2.641 -5.797 -7.234 1 84.5 68 LEU B O 1
ATOM 1407 N N . SER B 1 69 ? -0.731 -6.559 -8.211 1 83.19 69 SER B N 1
ATOM 1408 C CA . SER B 1 69 ? 0.096 -6.219 -7.059 1 83.19 69 SER B CA 1
ATOM 1409 C C . SER B 1 69 ? 0.665 -4.809 -7.184 1 83.19 69 SER B C 1
ATOM 1411 O O . SER B 1 69 ? 1.596 -4.578 -7.957 1 83.19 69 SER B O 1
ATOM 1413 N N . GLU B 1 70 ? 0.181 -3.943 -6.477 1 72.31 70 GLU B N 1
ATOM 1414 C CA . GLU B 1 70 ? 0.455 -2.523 -6.676 1 72.31 70 GLU B CA 1
ATOM 1415 C C . GLU B 1 70 ? 1.928 -2.205 -6.43 1 72.31 70 GLU B C 1
ATOM 1417 O O . GLU B 1 70 ? 2.52 -1.389 -7.137 1 72.31 70 GLU B O 1
ATOM 1422 N N . PHE B 1 71 ? 2.367 -2.871 -5.508 1 68.88 71 PHE B N 1
ATOM 1423 C CA . PHE B 1 71 ? 3.764 -2.615 -5.176 1 68.88 71 PHE B CA 1
ATOM 1424 C C . PHE B 1 71 ? 4.68 -3.047 -6.32 1 68.88 71 PHE B C 1
ATOM 1426 O O . PHE B 1 71 ? 5.602 -2.318 -6.691 1 68.88 71 PHE B O 1
ATOM 1433 N N . ASP B 1 72 ? 4.34 -4.199 -6.836 1 71.56 72 ASP B N 1
ATOM 1434 C CA . ASP B 1 72 ? 5.156 -4.723 -7.926 1 71.56 72 ASP B CA 1
ATOM 1435 C C . ASP B 1 72 ? 4.828 -4.023 -9.242 1 71.56 72 ASP B C 1
ATOM 1437 O O . ASP B 1 72 ? 5.637 -4.031 -10.172 1 71.56 72 ASP B O 1
ATOM 1441 N N . GLY B 1 73 ? 3.635 -3.475 -9.242 1 76.62 73 GLY B N 1
ATOM 1442 C CA . GLY B 1 73 ? 3.154 -2.912 -10.492 1 76.62 73 GLY B CA 1
ATOM 1443 C C . GLY B 1 73 ? 2.883 -3.961 -11.555 1 76.62 73 GLY B C 1
ATOM 1444 O O . GLY B 1 73 ? 2.986 -3.684 -12.75 1 76.62 73 GLY B O 1
ATOM 1445 N N . LEU B 1 74 ? 2.721 -5.145 -11.07 1 86.25 74 LEU B N 1
ATOM 1446 C CA . LEU B 1 74 ? 2.555 -6.266 -11.992 1 86.25 74 LEU B CA 1
ATOM 1447 C C . LEU B 1 74 ? 1.265 -7.027 -11.695 1 86.25 74 LEU B C 1
ATOM 1449 O O . LEU B 1 74 ? 0.924 -7.25 -10.531 1 86.25 74 LEU B O 1
ATOM 1453 N N . THR B 1 75 ? 0.668 -7.328 -12.711 1 91.06 75 THR B N 1
ATOM 1454 C CA . THR B 1 75 ? -0.331 -8.383 -12.594 1 91.06 75 THR B CA 1
ATOM 1455 C C . THR B 1 75 ? 0.336 -9.758 -12.531 1 91.06 75 THR B C 1
ATOM 1457 O O . THR B 1 75 ? 1.516 -9.891 -12.859 1 91.06 75 THR B O 1
ATOM 1460 N N . PRO B 1 76 ? -0.432 -10.766 -12.148 1 94.88 76 PRO B N 1
ATOM 1461 C CA . PRO B 1 76 ? 0.149 -12.109 -12.141 1 94.88 76 PRO B CA 1
ATOM 1462 C C . PRO B 1 76 ? 0.665 -12.531 -13.516 1 94.88 76 PRO B C 1
ATOM 1464 O O . PRO B 1 76 ? 1.769 -13.07 -13.625 1 94.88 76 PRO B O 1
ATOM 1467 N N . LEU B 1 77 ? -0.06 -12.219 -14.562 1 96.12 77 LEU B N 1
ATOM 1468 C CA . LEU B 1 77 ? 0.371 -12.594 -15.906 1 96.12 77 LEU B CA 1
ATOM 1469 C C . LEU B 1 77 ? 1.637 -11.844 -16.312 1 96.12 77 LEU B C 1
ATOM 1471 O O . LEU B 1 77 ? 2.576 -12.438 -16.844 1 96.12 77 LEU B O 1
ATOM 1475 N N . GLN B 1 78 ? 1.634 -10.594 -16.016 1 94.06 78 GLN B N 1
ATOM 1476 C CA . GLN B 1 78 ? 2.828 -9.812 -16.312 1 94.06 78 GLN B CA 1
ATOM 1477 C C . GLN B 1 78 ? 4.043 -10.359 -15.57 1 94.06 78 GLN B C 1
ATOM 1479 O O . GLN B 1 78 ? 5.133 -10.453 -16.141 1 94.06 78 GLN B O 1
ATOM 1484 N N . ALA B 1 79 ? 3.869 -10.641 -14.336 1 94.12 79 ALA B N 1
ATOM 1485 C CA . ALA B 1 79 ? 4.949 -11.211 -13.539 1 94.12 79 ALA B CA 1
ATOM 1486 C C . ALA B 1 79 ? 5.441 -12.531 -14.133 1 94.12 79 ALA B C 1
ATOM 1488 O O . ALA B 1 79 ? 6.645 -12.742 -14.281 1 94.12 79 ALA B O 1
ATOM 1489 N N . ALA B 1 80 ? 4.543 -13.406 -14.469 1 97.31 80 ALA B N 1
ATOM 1490 C CA . ALA B 1 80 ? 4.891 -14.703 -15.039 1 97.31 80 ALA B CA 1
ATOM 1491 C C . ALA B 1 80 ? 5.695 -14.531 -16.328 1 97.31 80 ALA B C 1
ATOM 1493 O O . ALA B 1 80 ? 6.715 -15.195 -16.516 1 97.31 80 ALA B O 1
ATOM 1494 N N . LEU B 1 81 ? 5.207 -13.656 -17.141 1 95.75 81 LEU B N 1
ATOM 1495 C CA . LE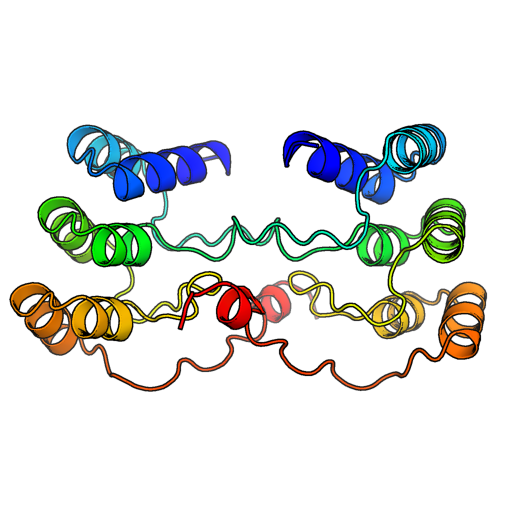U B 1 81 ? 5.859 -13.422 -18.422 1 95.75 81 LEU B CA 1
ATOM 1496 C C . LEU B 1 81 ? 7.238 -12.797 -18.234 1 95.75 81 LEU B C 1
ATOM 1498 O O . LEU B 1 81 ? 8.219 -13.234 -18.844 1 95.75 81 LEU B O 1
ATOM 1502 N N . ARG B 1 82 ? 7.258 -11.867 -17.391 1 93.94 82 ARG B N 1
ATOM 1503 C CA . ARG B 1 82 ? 8.492 -11.125 -17.156 1 93.94 82 ARG B CA 1
ATOM 1504 C C . ARG B 1 82 ? 9.578 -12.047 -16.609 1 93.94 82 ARG B C 1
ATOM 1506 O O . ARG B 1 82 ? 10.758 -11.875 -16.922 1 93.94 82 ARG B O 1
ATOM 1513 N N . HIS B 1 83 ? 9.148 -12.984 -15.844 1 96 83 HIS B N 1
ATOM 1514 C CA . HIS B 1 83 ? 10.125 -13.828 -15.164 1 96 83 HIS B CA 1
ATOM 1515 C C .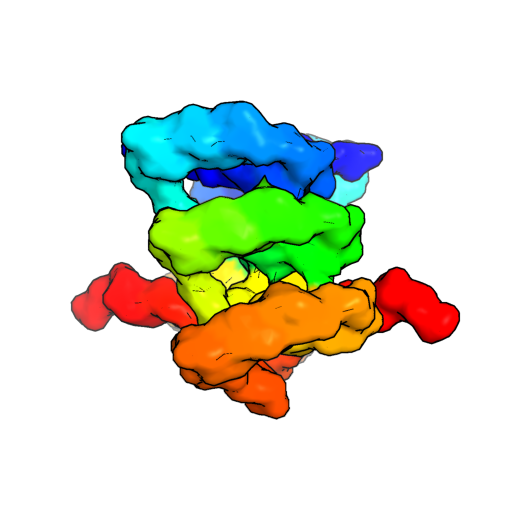 HIS B 1 83 ? 10.203 -15.211 -15.805 1 96 83 HIS B C 1
ATOM 1517 O O . HIS B 1 83 ? 10.742 -16.141 -15.203 1 96 83 HIS B O 1
ATOM 1523 N N . GLY B 1 84 ? 9.562 -15.422 -16.938 1 96.06 84 GLY B N 1
ATOM 1524 C CA . GLY B 1 84 ? 9.742 -16.625 -17.734 1 96.06 84 GLY B CA 1
ATOM 1525 C C . GLY B 1 84 ? 9.039 -17.844 -17.172 1 96.06 84 GLY B C 1
ATOM 1526 O O . GLY B 1 84 ? 9.547 -18.953 -17.25 1 96.06 84 GLY B O 1
ATOM 1527 N N . ARG B 1 85 ? 8.023 -17.578 -16.5 1 96.5 85 ARG B N 1
ATOM 1528 C CA . ARG B 1 85 ? 7.242 -18.688 -15.969 1 96.5 85 ARG B CA 1
ATOM 1529 C C . ARG B 1 85 ? 6.223 -19.172 -17 1 96.5 85 ARG B C 1
ATOM 1531 O O . ARG B 1 85 ? 5.016 -18.969 -16.828 1 96.5 85 ARG B O 1
ATOM 1538 N N . GLY B 1 86 ? 6.676 -19.906 -18 1 96.94 86 GLY B N 1
ATOM 1539 C CA . GLY B 1 86 ? 5.863 -20.266 -19.156 1 96.94 86 GLY B CA 1
ATOM 1540 C C . GLY B 1 86 ? 4.613 -21.047 -18.797 1 96.94 86 GLY B C 1
ATOM 1541 O O . GLY B 1 86 ? 3.516 -20.719 -19.25 1 96.94 86 GLY B O 1
ATOM 1542 N N . GLU B 1 87 ? 4.781 -22.078 -18 1 97.56 87 GLU B N 1
ATOM 1543 C CA . GLU B 1 87 ? 3.654 -22.922 -17.625 1 97.56 87 GLU B CA 1
ATOM 1544 C C . GLU B 1 87 ? 2.623 -22.141 -16.812 1 97.56 87 GLU B C 1
ATOM 1546 O O . GLU B 1 87 ? 1.418 -22.297 -17.016 1 97.56 87 GLU B O 1
ATOM 1551 N N . LEU B 1 88 ? 3.129 -21.375 -15.93 1 98.19 88 LEU B N 1
ATOM 1552 C CA . LEU B 1 88 ? 2.217 -20.594 -15.109 1 98.19 88 LEU B CA 1
ATOM 1553 C C . LEU B 1 88 ? 1.551 -19.5 -15.938 1 98.19 88 LEU B C 1
ATOM 1555 O O . LEU B 1 88 ? 0.388 -19.156 -15.703 1 98.19 88 LEU B O 1
ATOM 1559 N N . ALA B 1 89 ? 2.232 -18.922 -16.953 1 97.75 89 ALA B N 1
ATOM 1560 C CA . ALA B 1 89 ? 1.621 -17.969 -17.859 1 97.75 89 ALA B CA 1
ATOM 1561 C C . ALA B 1 89 ? 0.459 -18.594 -18.625 1 97.75 89 ALA B C 1
ATOM 1563 O O . ALA B 1 89 ? -0.602 -17.984 -18.766 1 97.75 89 ALA B O 1
ATOM 1564 N N . ALA B 1 90 ? 0.706 -19.766 -19.016 1 97.75 90 ALA B N 1
ATOM 1565 C CA . ALA B 1 90 ? -0.347 -20.484 -19.719 1 97.75 90 ALA B CA 1
ATOM 1566 C C . ALA B 1 90 ? -1.546 -20.734 -18.812 1 97.75 90 ALA B C 1
ATOM 1568 O O . ALA B 1 90 ? -2.695 -20.562 -19.219 1 97.75 90 ALA B O 1
ATOM 1569 N N . LEU B 1 91 ? -1.229 -21.094 -17.609 1 97.31 91 LEU B N 1
ATOM 1570 C CA . LEU B 1 91 ? -2.289 -21.328 -16.641 1 97.31 91 LEU B CA 1
ATOM 1571 C C . LEU B 1 91 ? -3.064 -20.047 -16.375 1 97.31 91 LEU B C 1
ATOM 1573 O O . LEU B 1 91 ? -4.297 -20.047 -16.344 1 97.31 91 LEU B O 1
ATOM 1577 N N . LEU B 1 92 ? -2.396 -19 -16.203 1 97.88 92 LEU B N 1
ATOM 1578 C CA . LEU B 1 92 ? -3.023 -17.703 -15.969 1 97.88 92 LEU B CA 1
ATOM 1579 C C . LEU B 1 92 ? -3.908 -17.312 -17.141 1 97.88 92 LEU B C 1
ATOM 1581 O O . LEU B 1 92 ? -5.035 -16.844 -16.953 1 97.88 92 LEU B O 1
ATOM 1585 N N . ARG B 1 93 ? -3.49 -17.547 -18.328 1 96.5 93 ARG B N 1
ATOM 1586 C CA . ARG B 1 93 ? -4.281 -17.25 -19.531 1 96.5 93 ARG B CA 1
ATOM 1587 C C . ARG B 1 93 ? -5.539 -18.109 -19.578 1 96.5 93 ARG B C 1
ATOM 1589 O O . ARG B 1 93 ? -6.609 -17.641 -19.953 1 96.5 93 ARG B O 1
ATOM 1596 N N . SER B 1 94 ? -5.336 -19.266 -19.203 1 96.5 94 SER B N 1
ATOM 1597 C CA . SER B 1 94 ? -6.48 -20.156 -19.203 1 96.5 94 SER B CA 1
ATOM 1598 C C . SER B 1 94 ? -7.539 -19.703 -18.188 1 96.5 94 SER B C 1
ATOM 1600 O O . SER B 1 94 ? -8.711 -20.062 -18.312 1 96.5 94 SER B O 1
ATOM 1602 N N .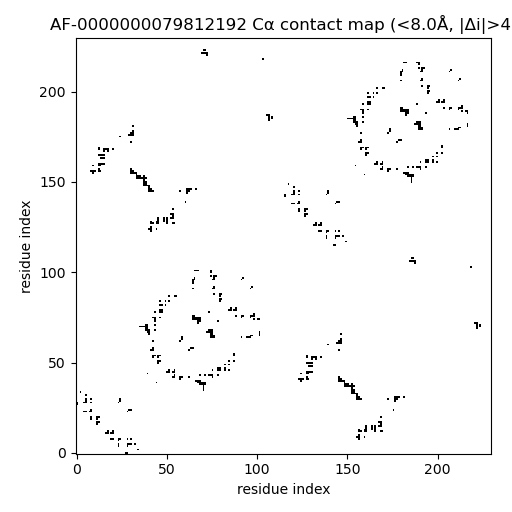 ARG B 1 95 ? -7.109 -18.906 -17.25 1 95.25 95 ARG B N 1
ATOM 1603 C CA . ARG B 1 95 ? -8.016 -18.391 -16.234 1 95.25 95 ARG B CA 1
ATOM 1604 C C . ARG B 1 95 ? -8.5 -17 -16.594 1 95.25 95 ARG B C 1
ATOM 1606 O O . ARG B 1 95 ? -9.086 -16.312 -15.758 1 95.25 95 ARG B O 1
ATOM 1613 N N . GLY B 1 96 ? -8.109 -16.578 -17.734 1 94 96 GLY B N 1
ATOM 1614 C CA . GLY B 1 96 ? -8.664 -15.336 -18.266 1 94 96 GLY B CA 1
ATOM 1615 C C . GLY B 1 96 ? -7.75 -14.148 -18.078 1 94 96 GLY B C 1
ATOM 1616 O O . GLY B 1 96 ? -8.102 -13.023 -18.438 1 94 96 GLY B O 1
ATOM 1617 N N . ALA B 1 97 ? -6.586 -14.438 -17.5 1 94.44 97 ALA B N 1
ATOM 1618 C CA . ALA B 1 97 ? -5.652 -13.32 -17.312 1 94.44 97 ALA B CA 1
ATOM 1619 C C . ALA B 1 97 ? -5.188 -12.773 -18.672 1 94.44 97 ALA B C 1
ATOM 1621 O O . ALA B 1 97 ? -4.941 -13.539 -19.609 1 94.44 97 ALA B O 1
ATOM 1622 N N . ARG B 1 98 ? -5.195 -11.352 -18.688 1 89.12 98 ARG B N 1
ATOM 1623 C CA . ARG B 1 98 ? -4.738 -10.68 -19.906 1 89.12 98 ARG B CA 1
ATOM 1624 C C . ARG B 1 98 ? -3.607 -9.703 -19.594 1 89.12 98 ARG B C 1
ATOM 1626 O O . ARG B 1 98 ? -3.477 -9.234 -18.453 1 89.12 98 ARG B O 1
ATOM 1633 N N . ASP B 1 99 ? -2.762 -9.68 -20.516 1 82.62 99 ASP B N 1
ATOM 1634 C CA . ASP B 1 99 ? -1.633 -8.766 -20.359 1 82.62 99 ASP B CA 1
ATOM 1635 C C . ASP B 1 99 ? -2.049 -7.32 -20.625 1 82.62 99 ASP B C 1
ATOM 1637 O O . ASP B 1 99 ? -1.723 -6.762 -21.672 1 82.62 99 ASP B O 1
ATOM 1641 N N . VAL B 1 100 ? -2.973 -6.867 -19.875 1 69.94 100 VAL B N 1
ATOM 1642 C CA . VAL B 1 100 ? -3.396 -5.48 -20.031 1 69.94 100 VAL B CA 1
ATOM 1643 C C . VAL B 1 100 ? -2.973 -4.668 -18.812 1 69.94 100 VAL B C 1
ATOM 1645 O O . VAL B 1 100 ? -2.977 -5.176 -17.688 1 69.94 100 VAL B O 1
ATOM 1648 N N . PRO B 1 101 ? -2.426 -3.545 -19.016 1 59.53 101 PRO B N 1
ATOM 1649 C CA . PRO B 1 101 ? -2.105 -2.727 -17.844 1 59.53 101 PRO B CA 1
ATOM 1650 C C . PRO B 1 101 ? -3.287 -2.584 -16.891 1 59.53 101 PRO B C 1
ATOM 1652 O O . PRO B 1 101 ? -4.43 -2.422 -17.328 1 59.53 101 PRO B O 1
ATOM 1655 N N . PRO B 1 102 ? -3.092 -3.219 -15.719 1 56 102 PRO B N 1
ATOM 1656 C CA . PRO B 1 102 ? -4.223 -3.08 -14.797 1 56 102 PRO B CA 1
ATOM 1657 C C . PRO B 1 102 ? -4.715 -1.639 -14.68 1 56 102 PRO B C 1
ATOM 1659 O O . PRO B 1 102 ? -3.922 -0.701 -14.812 1 56 102 PRO B O 1
ATOM 1662 N N . PRO B 1 103 ? -6.07 -1.617 -14.633 1 49.31 103 PRO B N 1
ATOM 1663 C CA . PRO B 1 103 ? -6.48 -0.244 -14.336 1 49.31 103 PRO B CA 1
ATOM 1664 C C . PRO B 1 103 ? -5.934 0.255 -13 1 49.31 103 PRO B C 1
ATOM 1666 O O . PRO B 1 103 ? -5.688 -0.543 -12.094 1 49.31 103 PRO B O 1
ATOM 1669 N N . ARG B 1 104 ? -5.297 1.243 -13.016 1 43.53 104 ARG B N 1
ATOM 1670 C CA . ARG B 1 104 ? -4.922 1.821 -11.734 1 43.53 104 ARG B CA 1
ATOM 1671 C C . ARG B 1 104 ? -6.066 1.723 -10.734 1 43.53 104 ARG B C 1
ATOM 1673 O O . ARG B 1 104 ? -7.164 2.232 -10.984 1 43.53 104 ARG B O 1
ATOM 1680 N N . ARG B 1 105 ? -6.305 0.468 -10.195 1 43.22 105 ARG B N 1
ATOM 1681 C CA . ARG B 1 105 ? -7.414 0.491 -9.242 1 43.22 105 ARG B CA 1
ATOM 1682 C C . ARG B 1 105 ? -7.324 1.708 -8.328 1 43.22 105 ARG B C 1
ATOM 1684 O O . ARG B 1 105 ? -6.316 1.902 -7.645 1 43.22 105 ARG B O 1
ATOM 1691 N N . VAL B 1 106 ? -8.023 2.693 -8.664 1 39.56 106 VAL B N 1
ATOM 1692 C CA . VAL B 1 106 ? -8.336 3.686 -7.648 1 39.56 106 VAL B CA 1
ATOM 1693 C C . VAL B 1 106 ? -8.688 2.986 -6.336 1 39.56 106 VAL B C 1
ATOM 1695 O O . VAL B 1 106 ? -9.203 1.866 -6.34 1 39.56 106 VAL B O 1
ATOM 1698 N N . ALA B 1 107 ? -7.867 3.152 -5.422 1 39.78 107 ALA B N 1
ATOM 1699 C CA . ALA B 1 107 ? -8.156 2.596 -4.105 1 39.78 107 ALA B CA 1
ATOM 1700 C C . ALA B 1 107 ? -9.648 2.322 -3.945 1 39.78 107 ALA B C 1
ATOM 1702 O O . ALA B 1 107 ? -10.477 3.215 -4.145 1 39.78 107 ALA B O 1
ATOM 1703 N N . ALA B 1 108 ? -10.18 1.138 -4.141 1 38.31 108 ALA B N 1
ATOM 1704 C CA . ALA B 1 108 ? -11.539 0.698 -3.859 1 38.31 108 ALA B CA 1
ATOM 1705 C C . ALA B 1 108 ? -12.07 1.347 -2.586 1 38.31 108 ALA B C 1
ATOM 1707 O O . ALA B 1 108 ? -13.227 1.12 -2.201 1 38.31 108 ALA B O 1
ATOM 1708 N N . TRP B 1 109 ? -11.328 1.825 -1.706 1 34.12 109 TRP B N 1
ATOM 1709 C CA . TRP B 1 109 ? -11.906 2.396 -0.492 1 34.12 109 TRP B CA 1
ATOM 1710 C C . TRP B 1 109 ? -12.984 3.418 -0.831 1 34.12 109 TRP B C 1
ATOM 1712 O O . TRP B 1 109 ? -13.734 3.852 0.047 1 34.12 109 TRP B O 1
ATOM 1722 N N . ARG B 1 110 ? -12.977 3.877 -2.002 1 36.25 110 ARG B N 1
ATOM 1723 C CA . ARG B 1 110 ? -14.172 4.668 -2.266 1 36.25 110 ARG B CA 1
ATOM 1724 C C . ARG B 1 110 ? -15.438 3.861 -1.991 1 36.25 110 ARG B C 1
ATOM 1726 O O . ARG B 1 110 ? -16.453 4.418 -1.581 1 36.25 110 ARG B O 1
ATOM 1733 N N . ARG B 1 111 ? -15.352 2.754 -2.238 1 35 111 ARG B N 1
ATOM 1734 C CA . ARG B 1 111 ? -16.609 2.049 -2.004 1 35 111 ARG B CA 1
ATOM 1735 C C . ARG B 1 111 ? -16.922 1.984 -0.514 1 35 111 ARG B C 1
ATOM 1737 O O . ARG B 1 111 ? -18.094 1.855 -0.13 1 35 111 ARG B O 1
ATOM 1744 N N . TRP B 1 112 ? -15.984 1.968 0.264 1 33.09 112 TRP B N 1
ATOM 1745 C CA . TRP B 1 112 ? -16.328 1.87 1.68 1 33.09 112 TRP B CA 1
ATOM 1746 C C . TRP B 1 112 ? -16.562 3.252 2.279 1 33.09 112 TRP B C 1
ATOM 1748 O O . TRP B 1 112 ? -16.812 3.379 3.479 1 33.09 112 TRP B O 1
ATOM 1758 N N . LEU B 1 113 ? -16.156 4.254 1.622 1 31.88 113 LEU B N 1
ATOM 1759 C CA . LEU B 1 113 ? -16.672 5.5 2.193 1 31.88 113 LEU B CA 1
ATOM 1760 C C . LEU B 1 113 ? -18.188 5.559 2.119 1 31.88 113 LEU B C 1
ATOM 1762 O O . LEU B 1 113 ? -18.781 5.199 1.099 1 31.88 113 LEU B O 1
ATOM 1766 N N . PRO B 1 114 ? -18.75 5.434 3.234 1 32.53 114 PRO B N 1
ATOM 1767 C CA . PRO B 1 114 ? -20.188 5.719 3.129 1 32.53 114 PRO B CA 1
ATOM 1768 C C . PRO B 1 114 ? -20.469 6.973 2.309 1 32.53 114 PRO B C 1
ATOM 1770 O O . PRO B 1 114 ? -19.672 7.91 2.301 1 32.53 114 PRO B O 1
ATOM 1773 N N . LEU B 1 115 ? -21.219 6.789 1.221 1 30.31 115 LEU B N 1
ATOM 1774 C CA . LEU B 1 115 ? -21.969 7.961 0.779 1 30.31 115 LEU B CA 1
ATOM 1775 C C . LEU B 1 115 ? -22.719 8.602 1.945 1 30.31 115 LEU B C 1
ATOM 1777 O O . LEU B 1 115 ? -23.234 7.898 2.816 1 30.31 115 LEU B O 1
#

Foldseek 3Di:
DDPVLQVQLVVCVVVVPVVSVVVSVVVPNDPPDDPLPPQADPLLVCLQVVVVVSNVVCVVPDDDQARASVSVQDGNLRSNVVSVVVVVNVVSVVVPHDPDRPDPPPPCCVVVPDD/DDPVLQVQLVVCVVVVPVVSVVVSVVVPNDPPDDPLPPQADPLLVCLQVVVVVSNVVCVVPDDDQARASVSVQDGNLRSNVVSVVVVVNVVSVVVVHDPDRPDPPPPCCVVVPDD

Radius of gyration: 19.3 Å; Cα contacts (8 Å, |Δi|>4): 372; chains: 2; bounding box: 40×54×42 Å

pLDDT: mean 82.41, std 20.86, range [30.12, 98.69]